Protein AF-A0A968SRP3-F1 (afdb_monomer_lite)

pLDDT: mean 72.33, std 16.2, range [25.39, 92.44]

Secondary structure (DSSP, 8-state):
----EEEEEHHHHHHHHHHHHHHHHHHHHHTT-S-THHHHHHHHHHHHHHHHHHHS---TT--HHHHHHHHHHHHTS-HHHHHHHHHHHHHHHT-SSHHHHHHH--TT-EEEEEPPHHHHHHHHHHHHHHHS---HHHHHHHHHHHHHHHHHHHHHHHHTT---HHHHHHHHHHHHTS-HHHHHHHHHHT-TTSSSSPPP------------HHHHHHHHHHHHHHHS---HHHHHHHHHHHHHHHHHHHHHHHTT--S-HHHHHHHHHHHHTTS-HHHHHHHHHHHHHHHHT-------

Structure (mmCIF, N/CA/C/O backbone):
data_AF-A0A968SRP3-F1
#
_entry.id   AF-A0A968SRP3-F1
#
loop_
_atom_site.group_PDB
_atom_site.id
_atom_site.type_symbol
_atom_site.label_atom_id
_atom_site.label_alt_id
_atom_site.label_comp_id
_atom_site.label_asym_id
_atom_site.label_entity_id
_atom_site.label_seq_id
_atom_site.pdbx_PDB_ins_code
_atom_site.Cartn_x
_atom_site.Cartn_y
_atom_site.Cartn_z
_atom_site.occupancy
_atom_site.B_iso_or_equiv
_atom_site.auth_seq_id
_atom_site.auth_comp_id
_atom_site.auth_asym_id
_atom_site.auth_atom_id
_atom_site.pdbx_PDB_model_num
ATOM 1 N N . MET A 1 1 ? -1.371 -11.190 -12.828 1.00 50.78 1 MET A N 1
ATOM 2 C CA . MET A 1 1 ? -0.029 -11.543 -12.307 1.00 50.78 1 MET A CA 1
ATOM 3 C C . MET A 1 1 ? 0.029 -11.255 -10.819 1.00 50.78 1 MET A C 1
ATOM 5 O O . MET A 1 1 ? -0.686 -10.369 -10.373 1.00 50.78 1 MET A O 1
ATOM 9 N N . SER A 1 2 ? 0.828 -11.985 -10.036 1.00 60.59 2 SER A N 1
ATOM 10 C CA . SER A 1 2 ? 0.920 -11.723 -8.594 1.00 60.59 2 SER A CA 1
ATOM 11 C C . SER A 1 2 ? 1.871 -10.558 -8.313 1.00 60.59 2 SER A C 1
ATOM 13 O O . SER A 1 2 ? 3.087 -10.701 -8.444 1.00 60.59 2 SER A O 1
ATOM 15 N N . ILE A 1 3 ? 1.311 -9.423 -7.900 1.00 69.12 3 ILE A N 1
ATOM 16 C CA . ILE A 1 3 ? 2.053 -8.298 -7.322 1.00 69.12 3 ILE A CA 1
ATOM 17 C C . ILE A 1 3 ? 2.847 -8.791 -6.094 1.00 69.12 3 ILE A C 1
ATOM 19 O O . ILE A 1 3 ? 2.298 -9.575 -5.303 1.00 69.12 3 ILE A O 1
ATOM 23 N N . PRO A 1 4 ? 4.114 -8.363 -5.906 1.00 80.31 4 PRO A N 1
ATOM 24 C CA . PRO A 1 4 ? 4.873 -8.687 -4.703 1.00 80.31 4 PRO A CA 1
ATOM 25 C C . PRO A 1 4 ? 4.098 -8.309 -3.440 1.00 80.31 4 PRO A C 1
ATOM 27 O O . PRO A 1 4 ? 3.628 -7.181 -3.292 1.00 80.31 4 PRO A O 1
ATOM 30 N N . HIS A 1 5 ? 3.955 -9.261 -2.526 1.00 85.50 5 HIS A N 1
ATOM 31 C CA . HIS A 1 5 ? 3.179 -9.093 -1.305 1.00 85.50 5 HIS A CA 1
ATOM 32 C C . HIS A 1 5 ? 3.833 -9.824 -0.135 1.00 85.50 5 HIS A C 1
ATOM 34 O O . HIS A 1 5 ? 4.727 -10.656 -0.301 1.00 85.50 5 HIS A O 1
ATOM 40 N N . VAL A 1 6 ? 3.373 -9.500 1.067 1.00 84.88 6 VAL A N 1
ATOM 41 C CA . VAL A 1 6 ? 3.736 -10.167 2.313 1.00 84.88 6 VAL A CA 1
ATOM 42 C C . VAL A 1 6 ? 2.470 -10.727 2.933 1.00 84.88 6 VAL A C 1
ATOM 44 O O . VAL A 1 6 ? 1.473 -10.020 3.050 1.00 84.88 6 VAL A O 1
ATOM 47 N N . MET A 1 7 ? 2.520 -11.992 3.336 1.00 86.12 7 MET A N 1
ATOM 48 C CA . MET A 1 7 ? 1.496 -12.575 4.192 1.00 86.12 7 MET A CA 1
ATOM 49 C C . MET A 1 7 ? 1.895 -12.367 5.647 1.00 86.12 7 MET A C 1
ATOM 51 O O . MET A 1 7 ? 3.043 -12.616 6.015 1.00 86.12 7 MET A O 1
ATOM 55 N N . ALA A 1 8 ? 0.957 -11.899 6.457 1.00 85.62 8 ALA A N 1
ATOM 56 C CA . ALA A 1 8 ? 1.156 -11.712 7.886 1.00 85.62 8 ALA A CA 1
ATOM 57 C C . ALA A 1 8 ? -0.176 -11.868 8.627 1.00 85.62 8 ALA A C 1
ATOM 59 O O . ALA A 1 8 ? -1.233 -11.731 8.008 1.00 85.62 8 ALA A O 1
ATOM 60 N N . PRO A 1 9 ? -0.157 -12.137 9.940 1.00 86.19 9 PRO A N 1
ATOM 61 C CA . PRO A 1 9 ? -1.369 -12.146 10.742 1.00 86.19 9 PRO A CA 1
ATOM 62 C C . PRO A 1 9 ? -2.137 -10.831 10.595 1.00 86.19 9 PRO A C 1
ATOM 64 O O . PRO A 1 9 ? -1.572 -9.740 10.681 1.00 86.19 9 PRO A O 1
ATOM 67 N N . ARG A 1 10 ? -3.442 -10.928 10.363 1.00 85.38 10 ARG A N 1
ATOM 68 C CA . ARG A 1 10 ? -4.296 -9.785 10.027 1.00 85.38 10 ARG A CA 1
ATOM 69 C C . ARG A 1 10 ? -4.373 -8.756 11.153 1.00 85.38 10 ARG A C 1
ATOM 71 O O . ARG A 1 10 ? -4.339 -7.557 10.897 1.00 85.38 10 ARG A O 1
ATOM 78 N N . LEU A 1 11 ? -4.409 -9.222 12.402 1.00 86.62 11 LEU A N 1
ATOM 79 C CA . LEU A 1 11 ? -4.340 -8.348 13.575 1.00 86.62 11 LEU A CA 1
ATOM 80 C C . LEU A 1 11 ? -3.012 -7.587 13.640 1.00 86.62 11 LEU A C 1
ATOM 82 O O . LEU A 1 11 ? -3.016 -6.400 13.947 1.00 86.62 11 LEU A O 1
ATOM 86 N N . LEU A 1 12 ? -1.891 -8.227 13.298 1.00 87.25 12 LEU A N 1
ATOM 87 C CA . LEU A 1 12 ? -0.590 -7.558 13.241 1.00 87.25 12 LEU A CA 1
ATOM 88 C C . LEU A 1 12 ? -0.558 -6.487 12.143 1.00 87.25 12 LEU A C 1
ATOM 90 O O . LEU A 1 12 ? -0.105 -5.372 12.387 1.00 87.25 12 LEU A O 1
ATOM 94 N N . LEU A 1 13 ? -1.084 -6.805 10.957 1.00 88.38 13 LEU A N 1
ATOM 95 C CA . LEU A 1 13 ? -1.223 -5.846 9.860 1.00 88.38 13 LEU A CA 1
ATOM 96 C C . LEU A 1 13 ? -2.052 -4.624 10.274 1.00 88.38 13 LEU A C 1
ATOM 98 O O . LEU A 1 13 ? -1.619 -3.490 10.060 1.00 88.38 13 LEU A O 1
ATOM 102 N N . PHE A 1 14 ? -3.191 -4.851 10.934 1.00 89.44 14 PHE A N 1
ATOM 103 C CA . PHE A 1 14 ? -4.035 -3.790 11.476 1.00 89.44 14 PHE A CA 1
ATOM 104 C C . PHE A 1 14 ? -3.288 -2.929 12.505 1.00 89.44 14 PHE A C 1
ATOM 106 O O . PHE A 1 14 ? -3.304 -1.704 12.404 1.00 89.44 14 PHE A O 1
ATOM 113 N N . ILE A 1 15 ? -2.586 -3.548 13.462 1.00 89.81 15 ILE A N 1
ATOM 114 C CA . ILE A 1 15 ? -1.805 -2.832 14.484 1.00 89.81 15 ILE A CA 1
ATOM 115 C C . ILE A 1 15 ? -0.761 -1.923 13.827 1.00 89.81 15 ILE A C 1
ATOM 117 O O . ILE A 1 15 ? -0.653 -0.746 14.180 1.00 89.81 15 ILE A O 1
ATOM 121 N N . CYS A 1 16 ? 0.001 -2.445 12.863 1.00 91.00 16 CYS A N 1
ATOM 122 C CA . CYS A 1 16 ? 1.010 -1.668 12.152 1.00 91.00 16 CYS A CA 1
ATOM 123 C C . CYS A 1 16 ? 0.382 -0.509 11.362 1.00 91.00 16 CYS A C 1
ATOM 125 O O . CYS A 1 16 ? 0.879 0.617 11.427 1.00 91.00 16 CYS A O 1
ATOM 127 N N . ALA A 1 17 ? -0.730 -0.755 10.666 1.00 90.25 17 ALA A N 1
ATOM 128 C CA . ALA A 1 17 ? -1.427 0.266 9.889 1.00 90.25 17 ALA A CA 1
ATOM 129 C C . ALA A 1 17 ? -1.981 1.379 10.793 1.00 90.25 17 ALA A C 1
ATOM 131 O O . ALA A 1 17 ? -1.749 2.561 10.534 1.00 90.25 17 ALA A O 1
ATOM 132 N N . ALA A 1 18 ? -2.600 1.016 11.920 1.00 89.44 18 ALA A N 1
ATOM 133 C CA . ALA A 1 18 ? -3.092 1.966 12.913 1.00 89.44 18 ALA A CA 1
ATOM 134 C C . ALA A 1 18 ? -1.964 2.829 13.509 1.00 89.44 18 ALA A C 1
ATOM 136 O O . ALA A 1 18 ? -2.145 4.032 13.679 1.00 89.44 18 ALA A O 1
ATOM 137 N N . ARG A 1 19 ? -0.766 2.271 13.758 1.00 90.12 19 ARG A N 1
ATOM 138 C CA . ARG A 1 19 ? 0.406 3.057 14.210 1.00 90.12 19 ARG A CA 1
ATOM 139 C C . ARG A 1 19 ? 0.830 4.117 13.194 1.00 90.12 19 ARG A C 1
ATOM 141 O O . ARG A 1 19 ? 1.184 5.228 13.591 1.00 90.12 19 ARG A O 1
ATOM 148 N N . VAL A 1 20 ? 0.829 3.781 11.902 1.00 87.25 20 VAL A N 1
ATOM 149 C CA . VAL A 1 20 ? 1.169 4.734 10.832 1.00 87.25 20 VAL A CA 1
ATOM 150 C C . VAL A 1 20 ? 0.109 5.831 10.750 1.00 87.25 20 VAL A C 1
ATOM 152 O O . VAL A 1 20 ? 0.449 7.013 10.797 1.00 87.25 20 VAL A O 1
ATOM 155 N N . LEU A 1 21 ? -1.170 5.452 10.731 1.00 84.88 21 LEU A N 1
ATOM 156 C CA . LEU A 1 21 ? -2.277 6.404 10.660 1.00 84.88 21 LEU A CA 1
ATOM 157 C C . LEU A 1 21 ? -2.355 7.315 11.879 1.00 84.88 21 LEU A C 1
ATOM 159 O O . LEU A 1 21 ? -2.615 8.503 11.715 1.00 84.88 21 LEU A O 1
ATOM 163 N N . TYR A 1 22 ? -2.067 6.807 13.077 1.00 85.56 22 TYR A N 1
ATOM 164 C CA . TYR A 1 22 ? -1.998 7.625 14.282 1.00 85.56 22 TYR A CA 1
ATOM 165 C C . TYR A 1 22 ? -0.983 8.759 14.115 1.00 85.56 22 TYR A C 1
ATOM 167 O O . TYR A 1 22 ? -1.334 9.925 14.285 1.00 85.56 22 TYR A O 1
ATOM 175 N N . ARG A 1 23 ? 0.246 8.450 13.678 1.00 82.12 23 ARG A N 1
ATOM 176 C CA . ARG A 1 23 ? 1.290 9.465 13.443 1.00 82.12 23 ARG A CA 1
ATOM 177 C C . ARG A 1 23 ? 0.869 10.492 12.395 1.00 82.12 23 ARG A C 1
ATOM 179 O O . ARG A 1 23 ? 1.030 11.689 12.617 1.00 82.12 23 ARG A O 1
ATOM 186 N N . SER A 1 24 ? 0.303 10.037 11.277 1.00 79.31 24 SER A N 1
ATOM 187 C CA . SER A 1 24 ? -0.199 10.935 10.232 1.00 79.31 24 SER A CA 1
ATOM 188 C C . SER A 1 24 ? -1.352 11.810 10.733 1.00 79.31 24 SER A C 1
ATOM 190 O O . SER A 1 24 ? -1.384 13.003 10.449 1.00 79.31 24 SER A O 1
ATOM 192 N N . SER A 1 25 ? -2.273 11.247 11.516 1.00 77.19 25 SER A N 1
ATOM 193 C CA . SER A 1 25 ? -3.414 11.969 12.085 1.00 77.19 25 SER A CA 1
ATOM 194 C C . SER A 1 25 ? -2.987 13.000 13.135 1.00 77.19 25 SER A C 1
ATOM 196 O O . SER A 1 25 ? -3.509 14.109 13.130 1.00 77.19 25 SER A O 1
ATOM 198 N N . GLN A 1 26 ? -1.985 12.701 13.968 1.00 77.94 26 GLN A N 1
ATOM 199 C CA . GLN A 1 26 ? -1.421 13.671 14.908 1.00 77.94 26 GLN A CA 1
ATOM 200 C C . GLN A 1 26 ? -0.794 14.863 14.185 1.00 77.94 26 GLN A C 1
ATOM 202 O O . GLN A 1 26 ? -1.089 16.001 14.534 1.00 77.94 26 GLN A O 1
ATOM 207 N N . ALA A 1 27 ? -0.002 14.618 13.138 1.00 75.94 27 ALA A N 1
ATOM 208 C CA . ALA A 1 27 ? 0.590 15.694 12.346 1.00 75.94 27 ALA A CA 1
ATOM 209 C C . ALA A 1 27 ? -0.482 16.594 11.697 1.00 75.94 27 ALA A C 1
ATOM 211 O O . ALA A 1 27 ? -0.334 17.814 11.654 1.00 75.94 27 ALA A O 1
ATOM 212 N N . LEU A 1 28 ? -1.591 16.008 11.229 1.00 73.81 28 LEU A N 1
ATOM 213 C CA . LEU A 1 28 ? -2.724 16.761 10.679 1.00 73.81 28 LEU A CA 1
ATOM 214 C C . LEU A 1 28 ? -3.506 17.528 11.754 1.00 73.81 28 LEU A C 1
ATOM 216 O O . LEU A 1 28 ? -3.962 18.641 11.491 1.00 73.81 28 LEU A O 1
ATOM 220 N N . LEU A 1 29 ? -3.646 16.961 12.955 1.00 73.31 29 LEU A N 1
ATOM 221 C CA . LEU A 1 29 ? -4.273 17.626 14.096 1.00 73.31 29 LEU A CA 1
ATOM 222 C C . LEU A 1 29 ? -3.447 18.834 14.559 1.00 73.31 29 LEU A C 1
ATOM 224 O O . LEU A 1 29 ? -4.000 19.911 14.766 1.00 73.31 29 LEU A O 1
ATOM 228 N N . GLU A 1 30 ? -2.125 18.685 14.662 1.00 76.12 30 GLU A N 1
ATOM 229 C CA . GLU A 1 30 ? -1.197 19.780 14.978 1.00 76.12 30 GLU A CA 1
ATOM 230 C C . GLU A 1 30 ? -1.230 20.886 13.913 1.00 76.12 30 GLU A C 1
ATOM 232 O O . GLU A 1 30 ? -1.119 22.069 14.237 1.00 76.12 30 GLU A O 1
ATOM 237 N N . ALA A 1 31 ? -1.460 20.514 12.652 1.00 74.50 31 ALA A N 1
ATOM 238 C CA . ALA A 1 31 ? -1.684 21.439 11.545 1.00 74.50 31 ALA A CA 1
ATOM 239 C C . ALA A 1 31 ? -3.110 22.034 11.501 1.00 74.50 31 ALA A C 1
ATOM 241 O O . ALA A 1 31 ? -3.434 22.770 10.569 1.00 74.50 31 ALA A O 1
ATOM 242 N N . GLY A 1 32 ? -3.986 21.711 12.461 1.00 70.94 32 GLY A N 1
ATOM 243 C CA . GLY A 1 32 ? -5.365 22.212 12.534 1.00 70.94 32 GLY A CA 1
ATOM 244 C C . GLY A 1 32 ? -6.288 21.716 11.414 1.00 70.94 32 GLY A C 1
ATOM 245 O O . GLY A 1 32 ? -7.337 22.306 11.178 1.00 70.94 32 GLY A O 1
ATOM 246 N N . SER A 1 33 ? -5.893 20.654 10.710 1.00 67.25 33 SER A N 1
ATOM 247 C CA . SER A 1 33 ? -6.560 20.128 9.509 1.00 67.25 33 SER A CA 1
ATOM 248 C C . SER A 1 33 ? -7.386 18.861 9.781 1.00 67.25 33 SER A C 1
ATOM 250 O O . SER A 1 33 ? -7.794 18.174 8.844 1.00 67.25 33 SER A O 1
ATOM 252 N N . LEU A 1 34 ? -7.598 18.515 11.055 1.00 67.94 34 LEU A N 1
ATOM 253 C CA . LEU A 1 34 ? -8.271 17.293 11.493 1.00 67.94 34 LEU A CA 1
ATOM 254 C C . LEU A 1 34 ? -9.069 17.526 12.785 1.00 67.94 34 LEU A C 1
ATOM 256 O O . LEU A 1 34 ? -8.704 18.369 13.604 1.00 67.94 34 LEU A O 1
ATOM 260 N N . GLU A 1 35 ? -10.122 16.734 12.986 1.00 68.81 35 GLU A N 1
ATOM 261 C CA . GLU A 1 35 ? -10.839 16.645 14.259 1.00 68.81 35 GLU A CA 1
ATOM 262 C C . GLU A 1 35 ? -9.971 15.985 15.343 1.00 68.81 35 GLU A C 1
ATOM 264 O O . GLU A 1 35 ? -9.239 15.027 15.081 1.00 68.81 35 GLU A O 1
ATOM 269 N N . ALA A 1 36 ? -10.076 16.483 16.578 1.00 66.88 36 ALA A N 1
ATOM 270 C CA . ALA A 1 36 ? -9.278 16.016 17.715 1.00 66.88 36 ALA A CA 1
ATOM 271 C C . ALA A 1 36 ? -9.555 14.558 18.122 1.00 66.88 36 ALA A C 1
ATOM 273 O O . ALA A 1 36 ? -8.704 13.936 18.756 1.00 66.88 36 ALA A O 1
ATOM 274 N N . ASP A 1 37 ? -10.705 14.008 17.728 1.00 75.94 37 ASP A N 1
ATOM 275 C CA . ASP A 1 37 ? -11.173 12.698 18.188 1.00 75.94 37 ASP A CA 1
ATOM 276 C C . ASP A 1 37 ? -10.629 11.531 17.344 1.00 75.94 37 ASP A C 1
ATOM 278 O O . ASP A 1 37 ? -10.536 10.402 17.828 1.00 75.94 37 ASP A O 1
ATOM 282 N N . LEU A 1 38 ? -10.198 11.782 16.100 1.00 72.06 38 LEU A N 1
ATOM 283 C CA . LEU A 1 38 ? -9.735 10.718 15.201 1.00 72.06 38 LEU A CA 1
ATOM 284 C C . LEU A 1 38 ? -8.436 10.032 15.679 1.00 72.06 38 LEU A C 1
ATOM 286 O O . LEU A 1 38 ? -8.398 8.800 15.676 1.00 72.06 38 LEU A O 1
ATOM 290 N N . PRO A 1 39 ? -7.385 10.751 16.130 1.00 76.56 39 PRO A N 1
ATOM 291 C CA . PRO A 1 39 ? -6.189 10.101 16.667 1.00 76.56 39 PRO A CA 1
ATOM 292 C C . PRO A 1 39 ? -6.492 9.245 17.902 1.00 76.56 39 PRO A C 1
ATOM 294 O O . PRO A 1 39 ? -5.902 8.180 18.064 1.00 76.56 39 PRO A O 1
ATOM 297 N N . VAL A 1 40 ? -7.430 9.681 18.753 1.00 82.50 40 VAL A N 1
ATOM 298 C CA . VAL A 1 40 ? -7.842 8.936 19.952 1.00 82.50 40 VAL A CA 1
ATOM 299 C C . VAL A 1 40 ? -8.533 7.631 19.557 1.00 82.50 40 VAL A C 1
ATOM 301 O O . VAL A 1 40 ? -8.132 6.572 20.030 1.00 82.50 40 VAL A O 1
ATOM 304 N N . ALA A 1 41 ? -9.488 7.680 18.625 1.00 80.19 41 ALA A N 1
ATOM 305 C CA . ALA A 1 41 ? -10.191 6.489 18.148 1.00 80.19 41 ALA A CA 1
ATOM 306 C C . ALA A 1 41 ? -9.247 5.466 17.482 1.00 80.19 41 ALA A C 1
ATOM 308 O O . ALA A 1 41 ? -9.357 4.262 17.723 1.00 80.19 41 ALA A O 1
ATOM 309 N N . ILE A 1 42 ? -8.282 5.933 16.676 1.00 83.38 42 ILE A N 1
ATOM 310 C CA . ILE A 1 42 ? -7.263 5.067 16.056 1.00 83.38 42 ILE A CA 1
ATOM 311 C C . ILE A 1 42 ? -6.408 4.385 17.132 1.00 83.38 42 ILE A C 1
ATOM 313 O O . ILE A 1 42 ? -6.113 3.191 17.038 1.00 83.38 42 ILE A O 1
ATOM 317 N N . GLU A 1 43 ? -6.010 5.136 18.156 1.00 86.62 43 GLU A N 1
ATOM 318 C CA . GLU A 1 43 ? -5.175 4.638 19.244 1.00 86.62 43 GLU A CA 1
ATOM 319 C C . GLU A 1 43 ? -5.909 3.612 20.120 1.00 86.62 43 GLU A C 1
ATOM 321 O O . GLU A 1 43 ? -5.343 2.569 20.450 1.00 86.62 43 GLU A O 1
ATOM 326 N N . GLU A 1 44 ? -7.181 3.846 20.444 1.00 87.31 44 GLU A N 1
ATOM 327 C CA . GLU A 1 44 ? -8.012 2.894 21.191 1.00 87.31 44 GLU A CA 1
ATOM 328 C C . GLU A 1 44 ? -8.203 1.581 20.422 1.00 87.31 44 GLU A C 1
ATOM 330 O O . GLU A 1 44 ? -7.995 0.495 20.972 1.00 87.31 44 GLU A O 1
ATOM 335 N N . ALA A 1 45 ? -8.514 1.663 19.126 1.00 86.88 45 ALA A N 1
ATOM 336 C CA . ALA A 1 45 ? -8.651 0.494 18.264 1.00 86.88 45 ALA A CA 1
ATOM 337 C C . ALA A 1 45 ? -7.345 -0.312 18.167 1.00 86.88 45 ALA A C 1
ATOM 339 O O . ALA A 1 45 ? -7.351 -1.545 18.235 1.00 86.88 45 ALA A O 1
ATOM 340 N N . ARG A 1 46 ? -6.202 0.380 18.069 1.00 91.06 46 ARG A N 1
ATOM 341 C CA . ARG A 1 46 ? -4.871 -0.238 18.089 1.00 91.06 46 ARG A CA 1
ATOM 342 C C . ARG A 1 46 ? -4.619 -0.988 19.398 1.00 91.06 46 ARG A C 1
ATOM 344 O O . ARG A 1 46 ? -4.161 -2.128 19.358 1.00 91.06 46 ARG A O 1
ATOM 351 N N . GLN A 1 47 ? -4.916 -0.378 20.547 1.00 90.56 47 GLN A N 1
ATOM 352 C CA . GLN A 1 47 ? -4.716 -1.004 21.860 1.00 90.56 47 GLN A CA 1
ATOM 353 C C . GLN A 1 47 ? -5.579 -2.260 22.030 1.00 90.56 47 GLN A C 1
ATOM 355 O O . GLN A 1 47 ? -5.094 -3.286 22.510 1.00 90.56 47 GLN A O 1
ATOM 360 N N . GLN A 1 48 ? -6.837 -2.215 21.587 1.00 88.81 48 GLN A N 1
ATOM 361 C CA . GLN A 1 48 ? -7.716 -3.386 21.596 1.00 88.81 48 GLN A CA 1
ATOM 362 C C . GLN A 1 48 ? -7.168 -4.516 20.713 1.00 88.81 48 GLN A C 1
ATOM 364 O O . GLN A 1 48 ? -7.122 -5.672 21.147 1.00 88.81 48 GLN A O 1
ATOM 369 N N . ALA A 1 49 ? -6.688 -4.190 19.508 1.00 88.38 49 ALA A N 1
ATOM 370 C CA . ALA A 1 49 ? -6.056 -5.159 18.617 1.00 88.38 49 ALA A CA 1
ATOM 371 C C . ALA A 1 49 ? -4.795 -5.784 19.239 1.00 88.38 49 ALA A C 1
ATOM 373 O O . ALA A 1 49 ? -4.608 -6.995 19.145 1.00 88.38 49 ALA A O 1
ATOM 374 N N . GLU A 1 50 ? -3.957 -4.995 19.921 1.00 88.88 50 GLU A N 1
ATOM 375 C CA . GLU A 1 50 ? -2.754 -5.488 20.607 1.00 88.88 50 GLU A CA 1
ATOM 376 C C . GLU A 1 50 ? -3.072 -6.437 21.760 1.00 88.88 50 GLU A C 1
ATOM 378 O O . GLU A 1 50 ? -2.437 -7.486 21.883 1.00 88.88 50 GLU A O 1
ATOM 383 N N . ILE A 1 51 ? -4.073 -6.115 22.583 1.00 87.50 51 ILE A N 1
ATOM 384 C CA . ILE A 1 51 ? -4.526 -7.001 23.664 1.00 87.50 51 ILE A CA 1
ATOM 385 C C . ILE A 1 51 ? -5.024 -8.326 23.080 1.00 87.50 51 ILE A C 1
ATOM 387 O O . ILE A 1 51 ? -4.710 -9.405 23.597 1.00 87.50 51 ILE A O 1
ATOM 391 N N . LYS A 1 52 ? -5.778 -8.269 21.979 1.00 84.75 52 LYS A N 1
ATOM 392 C CA . LYS A 1 52 ? -6.287 -9.467 21.311 1.00 84.75 52 LYS A CA 1
ATOM 393 C C . LYS A 1 52 ? -5.169 -10.302 20.688 1.00 84.75 52 LYS A C 1
ATOM 395 O O . LYS A 1 52 ? -5.137 -11.516 20.865 1.00 84.75 52 LYS A O 1
ATOM 400 N N . TRP A 1 53 ? -4.214 -9.648 20.033 1.00 84.44 53 TRP A N 1
ATOM 401 C CA . TRP A 1 53 ? -3.018 -10.284 19.490 1.00 84.44 53 TRP A CA 1
ATOM 402 C C . TRP A 1 53 ? -2.198 -10.984 20.586 1.00 84.44 53 TRP A C 1
ATOM 404 O O . TRP A 1 53 ? -1.820 -12.143 20.436 1.00 84.44 53 TRP A O 1
ATOM 414 N N . ALA A 1 54 ? -1.995 -10.322 21.729 1.00 80.94 54 ALA A N 1
ATOM 415 C CA . ALA A 1 54 ? -1.252 -10.874 22.859 1.00 80.94 54 ALA A CA 1
ATOM 416 C C . ALA A 1 54 ? -1.982 -12.034 23.566 1.00 80.94 54 ALA A C 1
ATOM 418 O O . ALA A 1 54 ? -1.337 -12.961 24.056 1.00 80.94 54 ALA A O 1
ATOM 419 N N . SER A 1 55 ? -3.317 -11.997 23.626 1.00 76.00 55 SER A N 1
ATOM 420 C CA . SER A 1 55 ? -4.140 -13.030 24.280 1.00 76.00 55 SER A CA 1
ATOM 421 C C . SER A 1 55 ? -4.423 -14.250 23.399 1.00 76.00 55 SER A C 1
ATOM 423 O O . SER A 1 55 ? -4.687 -15.330 23.924 1.00 76.00 55 SER A O 1
ATOM 425 N N . GLY A 1 56 ? -4.319 -14.105 22.078 1.00 66.69 56 GLY A N 1
ATOM 426 C CA . GLY A 1 56 ? -4.636 -15.124 21.078 1.00 66.69 56 GLY A CA 1
ATOM 427 C C . GLY A 1 56 ? -3.635 -16.268 20.904 1.00 66.69 56 GLY A C 1
ATOM 428 O O . GLY A 1 56 ? -3.788 -17.036 19.964 1.00 66.69 56 GLY A O 1
ATOM 429 N N . ALA A 1 57 ? -2.624 -16.383 21.773 1.00 51.28 57 ALA A N 1
ATOM 430 C CA . ALA A 1 57 ? -1.368 -17.076 21.484 1.00 51.28 57 ALA A CA 1
ATOM 431 C C . ALA A 1 57 ? -0.718 -16.483 20.225 1.00 51.28 57 ALA A C 1
ATOM 433 O O . ALA A 1 57 ? -0.749 -17.087 19.157 1.00 51.28 57 ALA A O 1
ATOM 434 N N . ALA A 1 58 ? -0.157 -15.272 20.364 1.00 54.31 58 ALA A N 1
ATOM 435 C CA . ALA A 1 58 ? 0.726 -14.682 19.361 1.00 54.31 58 ALA A CA 1
ATOM 436 C C . ALA A 1 58 ? 1.646 -15.776 18.815 1.00 54.31 58 ALA A C 1
ATOM 438 O O . ALA A 1 58 ? 2.349 -16.412 19.605 1.00 54.31 58 ALA A O 1
ATOM 439 N N . ASP A 1 59 ? 1.599 -16.030 17.506 1.00 54.31 59 ASP A N 1
ATOM 440 C CA . ASP A 1 59 ? 2.510 -16.989 16.900 1.00 54.31 59 ASP A CA 1
ATOM 441 C C . ASP A 1 59 ? 3.935 -16.487 17.189 1.00 54.31 59 ASP A C 1
ATOM 443 O O . ASP A 1 59 ? 4.313 -15.413 16.702 1.00 54.31 59 ASP A O 1
ATOM 447 N N . PRO A 1 60 ? 4.728 -17.195 18.019 1.00 52.94 60 PRO A N 1
ATOM 448 C CA . PRO A 1 60 ? 6.065 -16.748 18.397 1.00 52.94 60 PRO A CA 1
ATOM 449 C C . PRO A 1 60 ? 7.022 -16.700 17.195 1.00 52.94 60 PRO A C 1
ATOM 451 O O . PRO A 1 60 ? 8.176 -16.301 17.351 1.00 52.94 60 PRO A O 1
ATOM 454 N N . SER A 1 61 ? 6.560 -17.123 16.012 1.00 55.53 61 SER A N 1
ATOM 455 C CA . SER A 1 61 ? 7.283 -17.061 14.749 1.00 55.53 61 SER A CA 1
ATOM 456 C C . SER A 1 61 ? 7.403 -15.653 14.160 1.00 55.53 61 SER A C 1
ATOM 458 O O . SER A 1 61 ? 8.342 -15.440 13.394 1.00 55.53 61 SER A O 1
ATOM 460 N N . VAL A 1 62 ? 6.540 -14.691 14.533 1.00 64.19 62 VAL A N 1
ATOM 461 C CA . VAL A 1 62 ? 6.655 -13.319 14.012 1.00 64.19 62 VAL A CA 1
ATOM 462 C C . VAL A 1 62 ? 7.919 -12.681 14.572 1.00 64.19 62 VAL A C 1
ATOM 464 O O . VAL A 1 62 ? 7.995 -12.261 15.729 1.00 64.19 62 VAL A O 1
ATOM 467 N N . SER A 1 63 ? 8.938 -12.603 13.728 1.00 66.75 63 SER A N 1
ATOM 468 C CA . SER A 1 63 ? 10.205 -11.998 14.109 1.00 66.75 63 SER A CA 1
ATOM 469 C C . SER A 1 63 ? 10.075 -10.473 14.175 1.00 66.75 63 SER A C 1
ATOM 471 O O . SER A 1 63 ? 9.358 -9.854 13.390 1.00 66.75 63 SER A O 1
ATOM 473 N N . VAL A 1 64 ? 10.859 -9.826 15.045 1.00 76.19 64 VAL A N 1
ATOM 474 C CA . VAL A 1 64 ? 11.008 -8.352 15.065 1.00 76.19 64 VAL A CA 1
ATOM 475 C C . VAL A 1 64 ? 11.373 -7.806 13.674 1.00 76.19 64 VAL A C 1
ATOM 477 O O . VAL A 1 64 ? 11.021 -6.684 13.314 1.00 76.19 64 VAL A O 1
ATOM 480 N N . ALA A 1 65 ? 12.069 -8.611 12.865 1.00 73.94 65 ALA A N 1
ATOM 481 C CA . ALA A 1 65 ? 12.404 -8.274 11.489 1.00 73.94 65 ALA A CA 1
ATOM 482 C C . ALA A 1 65 ? 11.171 -8.231 10.567 1.00 73.94 65 ALA A C 1
ATOM 484 O O . ALA A 1 65 ? 11.101 -7.367 9.697 1.00 73.94 65 ALA A O 1
ATOM 485 N N . GLU A 1 66 ? 10.193 -9.117 10.753 1.00 77.31 66 GLU A N 1
ATOM 486 C CA . GLU A 1 66 ? 8.954 -9.124 9.971 1.00 77.31 66 GLU A CA 1
ATOM 487 C C . GLU A 1 66 ? 8.035 -7.970 10.345 1.00 77.31 66 GLU A C 1
ATOM 489 O O . GLU A 1 66 ? 7.575 -7.273 9.445 1.00 77.31 66 GLU A O 1
ATOM 494 N N . GLU A 1 67 ? 7.838 -7.695 11.638 1.00 83.19 67 GLU A N 1
ATOM 495 C CA . GLU A 1 67 ? 7.073 -6.517 12.079 1.00 83.19 67 GLU A CA 1
ATOM 496 C C . GLU A 1 67 ? 7.680 -5.227 11.509 1.00 83.19 67 GLU A C 1
ATOM 498 O O . GLU A 1 67 ? 6.965 -4.352 11.018 1.00 83.19 67 GLU A O 1
ATOM 503 N N . ARG A 1 68 ? 9.016 -5.140 11.486 1.00 84.88 68 ARG A N 1
ATOM 504 C CA . ARG A 1 68 ? 9.721 -4.019 10.866 1.00 84.88 68 ARG A CA 1
ATOM 505 C C . ARG A 1 68 ? 9.460 -3.923 9.364 1.00 84.88 68 ARG A C 1
ATOM 507 O O . ARG A 1 68 ? 9.175 -2.836 8.886 1.00 84.88 68 ARG A O 1
ATOM 514 N N . ILE A 1 69 ? 9.497 -5.035 8.627 1.00 86.00 69 ILE A N 1
ATOM 515 C CA . ILE A 1 69 ? 9.182 -5.052 7.187 1.00 86.00 69 ILE A CA 1
ATOM 516 C C . ILE A 1 69 ? 7.744 -4.583 6.926 1.00 86.00 69 ILE A C 1
ATOM 518 O O . ILE A 1 69 ? 7.512 -3.861 5.956 1.00 86.00 69 ILE A O 1
ATOM 522 N N . LEU A 1 70 ? 6.785 -4.974 7.770 1.00 89.69 70 LEU A N 1
ATOM 523 C CA . LEU A 1 70 ? 5.393 -4.531 7.657 1.00 89.69 70 LEU A CA 1
ATOM 524 C C . LEU A 1 70 ? 5.270 -3.026 7.902 1.00 89.69 70 LEU A C 1
ATOM 526 O O . LEU A 1 70 ? 4.693 -2.319 7.079 1.00 89.69 70 LEU A O 1
ATOM 530 N N . MET A 1 71 ? 5.867 -2.530 8.989 1.00 90.00 71 MET A N 1
ATOM 531 C CA . MET A 1 71 ? 5.899 -1.100 9.306 1.00 90.00 71 MET A CA 1
ATOM 532 C C . MET A 1 71 ? 6.560 -0.280 8.197 1.00 90.00 71 MET A C 1
ATOM 534 O O . MET A 1 71 ? 5.986 0.705 7.747 1.00 90.00 71 MET A O 1
ATOM 538 N N . ASP A 1 72 ? 7.731 -0.705 7.725 1.00 90.94 72 ASP A N 1
ATOM 539 C CA . ASP A 1 72 ? 8.481 -0.040 6.657 1.00 90.94 72 ASP A CA 1
ATOM 540 C C . ASP A 1 72 ? 7.681 -0.026 5.343 1.00 90.94 72 ASP A C 1
ATOM 542 O O . ASP A 1 72 ? 7.687 0.967 4.619 1.00 90.94 72 ASP A O 1
ATOM 546 N N . SER A 1 73 ? 6.932 -1.096 5.050 1.00 91.12 73 SER A N 1
ATOM 547 C CA . SER A 1 73 ? 6.028 -1.134 3.892 1.00 91.12 73 SER A CA 1
ATOM 548 C C . SER A 1 73 ? 4.901 -0.108 4.034 1.00 91.12 73 SER A C 1
ATOM 550 O O . SER A 1 73 ? 4.644 0.668 3.118 1.00 91.12 73 SER A O 1
ATOM 552 N N . LEU A 1 74 ? 4.251 -0.056 5.196 1.00 90.62 74 LEU A N 1
ATOM 553 C CA . LEU A 1 74 ? 3.139 0.862 5.447 1.00 90.62 74 LEU A CA 1
ATOM 554 C C . LEU A 1 74 ? 3.588 2.330 5.495 1.00 90.62 74 LEU A C 1
ATOM 556 O O . LEU A 1 74 ? 2.861 3.193 5.022 1.00 90.62 74 LEU A O 1
ATOM 560 N N . LEU A 1 75 ? 4.794 2.623 5.992 1.00 89.06 75 LEU A N 1
ATOM 561 C CA . LEU A 1 75 ? 5.370 3.977 5.991 1.00 89.06 75 LEU A CA 1
ATOM 562 C C . LEU A 1 75 ? 5.675 4.504 4.583 1.00 89.06 75 LEU A C 1
ATOM 564 O O . LEU A 1 75 ? 5.649 5.712 4.360 1.00 89.06 75 LEU A O 1
ATOM 568 N N . LEU A 1 76 ? 5.966 3.610 3.636 1.00 88.00 76 LEU A N 1
ATOM 569 C CA . LEU A 1 76 ? 6.158 3.951 2.223 1.00 88.00 76 LEU A CA 1
ATOM 570 C C . LEU A 1 76 ? 4.852 3.920 1.415 1.00 88.00 76 LEU A C 1
ATOM 572 O O . LEU A 1 76 ? 4.881 4.148 0.205 1.00 88.00 76 LEU A O 1
ATOM 576 N N . THR A 1 77 ? 3.724 3.627 2.063 1.00 83.31 77 THR A N 1
ATOM 577 C CA . THR A 1 77 ? 2.396 3.593 1.446 1.00 83.31 77 THR A CA 1
ATOM 578 C C . THR A 1 77 ? 1.652 4.893 1.773 1.00 83.31 77 THR A C 1
ATOM 580 O O . THR A 1 77 ? 1.669 5.327 2.928 1.00 83.31 77 THR A O 1
ATOM 583 N N . PRO A 1 78 ? 0.994 5.550 0.800 1.00 78.12 78 PRO A N 1
ATOM 584 C CA . PRO A 1 78 ? 0.201 6.746 1.068 1.00 78.12 78 PRO A CA 1
ATOM 585 C C . PRO A 1 78 ? -0.861 6.504 2.157 1.00 78.12 78 PRO A C 1
ATOM 587 O O . PRO A 1 78 ? -1.532 5.472 2.120 1.00 78.12 78 PRO A O 1
ATOM 590 N N . PRO A 1 79 ? -1.099 7.44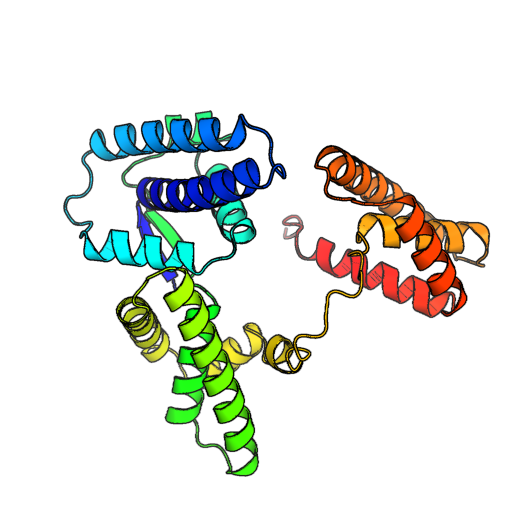6 3.091 1.00 75.88 79 PRO A N 1
ATOM 591 C CA . PRO A 1 79 ? -2.073 7.251 4.170 1.00 75.88 79 PRO A CA 1
ATOM 592 C C . PRO A 1 79 ? -3.493 6.903 3.697 1.00 75.88 79 PRO A C 1
ATOM 594 O O . PRO A 1 79 ? -4.194 6.162 4.376 1.00 75.88 79 PRO A O 1
ATOM 597 N N . SER A 1 80 ? -3.916 7.400 2.530 1.00 74.56 80 SER A N 1
ATOM 598 C CA . SER A 1 80 ? -5.202 7.044 1.915 1.00 74.56 80 SER A CA 1
ATOM 599 C C . SER A 1 80 ? -5.273 5.574 1.502 1.00 74.56 80 SER A C 1
ATOM 601 O O . SER A 1 80 ? -6.297 4.935 1.712 1.00 74.56 80 SER A O 1
ATOM 603 N N . GLU A 1 81 ? -4.185 5.027 0.958 1.00 77.88 81 GLU A N 1
ATOM 604 C CA . GLU A 1 81 ? -4.090 3.604 0.621 1.00 77.88 81 GLU A CA 1
ATOM 605 C C . GLU A 1 81 ? -4.027 2.753 1.893 1.00 77.88 81 GLU A C 1
ATOM 607 O O . GLU A 1 81 ? -4.676 1.716 1.963 1.00 77.88 81 GLU A O 1
ATOM 612 N N . VAL A 1 82 ? -3.328 3.212 2.938 1.00 80.12 82 VAL A N 1
ATOM 613 C CA . VAL A 1 82 ? -3.321 2.533 4.247 1.00 80.12 82 VAL A CA 1
ATOM 614 C C . VAL A 1 82 ? -4.725 2.489 4.862 1.00 80.12 82 VAL A C 1
ATOM 616 O O . VAL A 1 82 ? -5.117 1.462 5.410 1.00 80.12 82 VAL A O 1
ATOM 619 N N . LEU A 1 83 ? -5.498 3.574 4.754 1.00 77.44 83 LEU A N 1
ATOM 620 C CA . LEU A 1 83 ? -6.901 3.599 5.182 1.00 77.44 83 LEU A CA 1
ATOM 621 C C . LEU A 1 83 ? -7.762 2.622 4.378 1.00 77.44 83 LEU A C 1
ATOM 623 O O . LEU A 1 83 ? -8.529 1.879 4.985 1.00 77.44 83 LEU A O 1
ATOM 627 N N . GLY A 1 84 ? -7.605 2.596 3.051 1.00 79.62 84 GLY A N 1
ATOM 628 C CA . GLY A 1 84 ? -8.287 1.634 2.182 1.00 79.62 84 GLY A CA 1
ATOM 629 C C . GLY A 1 84 ? -7.983 0.191 2.580 1.00 79.62 84 GLY A C 1
ATOM 630 O O . GLY A 1 84 ? -8.901 -0.588 2.780 1.00 79.62 84 GLY A O 1
ATOM 631 N N . LEU A 1 85 ? -6.714 -0.137 2.845 1.00 79.44 85 LEU A N 1
ATOM 632 C CA . LEU A 1 85 ? -6.323 -1.474 3.308 1.00 79.44 85 LEU A CA 1
ATOM 633 C C . LEU A 1 85 ? -7.009 -1.871 4.622 1.00 79.44 85 LEU A C 1
ATOM 635 O O . LEU A 1 85 ? -7.407 -3.022 4.788 1.00 79.44 85 LEU A O 1
ATOM 639 N N . ILE A 1 86 ? -7.145 -0.936 5.567 1.00 79.38 86 ILE A N 1
ATOM 640 C CA . ILE A 1 86 ? -7.869 -1.204 6.815 1.00 79.38 86 ILE A CA 1
ATOM 641 C C . ILE A 1 86 ? -9.356 -1.439 6.545 1.00 79.38 86 ILE A C 1
ATOM 643 O O . ILE A 1 86 ? -9.929 -2.340 7.154 1.00 79.38 86 ILE A O 1
ATOM 647 N N . GLN A 1 87 ? -9.970 -0.648 5.663 1.00 77.81 87 GLN A N 1
ATOM 648 C CA . GLN A 1 87 ? -11.375 -0.806 5.278 1.00 77.81 87 GLN A CA 1
ATOM 649 C C . GLN A 1 87 ? -11.608 -2.162 4.617 1.00 77.81 87 GLN A C 1
ATOM 651 O O . GLN A 1 87 ? -12.440 -2.920 5.103 1.00 77.81 87 GLN A O 1
ATOM 656 N N . ASP A 1 88 ? -10.780 -2.522 3.637 1.00 79.00 88 ASP A N 1
ATOM 657 C CA . ASP A 1 88 ? -10.823 -3.829 2.979 1.00 79.00 88 ASP A CA 1
ATOM 658 C C . ASP A 1 88 ? -10.729 -4.964 4.007 1.00 79.00 88 ASP A C 1
ATOM 660 O O . ASP A 1 88 ? -11.467 -5.943 3.948 1.00 79.00 88 ASP A O 1
ATOM 664 N N . TRP A 1 89 ? -9.850 -4.841 5.011 1.00 76.50 89 TRP A N 1
ATOM 665 C CA . TRP A 1 89 ? -9.791 -5.836 6.078 1.00 76.50 89 TRP A CA 1
ATOM 666 C C . TRP A 1 89 ? -11.088 -5.849 6.886 1.00 76.50 89 TRP A C 1
ATOM 668 O O . TRP A 1 89 ? -11.640 -6.922 7.116 1.00 76.50 89 TRP A O 1
ATOM 678 N N . ILE A 1 90 ? -11.615 -4.710 7.313 1.00 73.69 90 ILE A N 1
ATOM 679 C CA . ILE A 1 90 ? -12.875 -4.685 8.065 1.00 73.69 90 ILE A CA 1
ATOM 680 C C . ILE A 1 90 ? -13.991 -5.399 7.275 1.00 73.69 90 ILE A C 1
ATOM 682 O O . ILE A 1 90 ? -14.610 -6.323 7.816 1.00 73.69 90 ILE A O 1
ATOM 686 N N . ASP A 1 91 ? -14.118 -5.085 5.986 1.00 72.50 91 ASP A N 1
ATOM 687 C CA . ASP A 1 91 ? -15.161 -5.592 5.094 1.00 72.50 91 ASP A CA 1
ATOM 688 C C . ASP A 1 91 ? -14.997 -7.091 4.777 1.00 72.50 91 ASP A C 1
ATOM 690 O O . ASP A 1 91 ? -15.951 -7.862 4.890 1.00 72.50 91 ASP A O 1
ATOM 694 N N . ASP A 1 92 ? -13.778 -7.546 4.465 1.00 69.12 92 ASP A N 1
ATOM 695 C CA . ASP A 1 92 ? -13.501 -8.937 4.061 1.00 69.12 92 ASP A CA 1
ATOM 696 C C . ASP A 1 92 ? -13.595 -9.952 5.213 1.00 69.12 92 ASP A C 1
ATOM 698 O O . ASP A 1 92 ? -13.517 -11.165 5.005 1.00 69.12 92 ASP A O 1
ATOM 702 N N . GLY A 1 93 ? -13.620 -9.482 6.461 1.00 54.72 93 GLY A N 1
ATOM 703 C CA . GLY A 1 93 ? -13.263 -10.328 7.598 1.00 54.72 93 GLY A CA 1
ATOM 704 C C . GLY A 1 93 ? -14.398 -10.757 8.484 1.00 54.72 93 GLY A C 1
ATOM 705 O O . GLY A 1 93 ? -14.503 -11.933 8.824 1.00 54.72 93 GLY A O 1
ATOM 706 N N . THR A 1 94 ? -15.141 -9.782 8.993 1.00 54.84 94 THR A N 1
ATOM 707 C CA . THR A 1 94 ? -15.735 -9.983 10.314 1.00 54.84 94 THR A CA 1
ATOM 708 C C . THR A 1 94 ? -16.858 -9.015 10.673 1.00 54.84 94 THR A C 1
ATOM 710 O O . THR A 1 94 ? -17.544 -9.287 11.653 1.00 54.84 94 THR A O 1
ATOM 713 N N . GLY A 1 95 ? -17.128 -7.932 9.931 1.00 54.22 95 GLY A N 1
ATOM 714 C CA . GLY A 1 95 ? -18.279 -7.082 10.254 1.00 54.22 95 GLY A CA 1
ATOM 715 C C . GLY A 1 95 ? -18.389 -5.766 9.481 1.00 54.22 95 GLY A C 1
ATOM 716 O O . GLY A 1 95 ? -17.492 -5.432 8.723 1.00 54.22 95 GLY A O 1
ATOM 717 N N . PRO A 1 96 ? -19.486 -5.012 9.695 1.00 64.94 96 PRO A N 1
ATOM 718 C CA . PRO A 1 96 ? -19.764 -3.748 9.004 1.00 64.94 96 PRO A CA 1
ATOM 719 C C . PRO A 1 96 ? -18.970 -2.554 9.557 1.00 64.94 96 PRO A C 1
ATOM 721 O O . PRO A 1 96 ? -19.083 -1.446 9.036 1.00 64.94 96 PRO A O 1
ATOM 724 N N . ASP A 1 97 ? -18.241 -2.749 10.659 1.00 76.38 97 ASP A N 1
ATOM 725 C CA . ASP A 1 97 ? -17.522 -1.698 11.361 1.00 76.38 97 ASP A CA 1
ATOM 726 C C . ASP A 1 97 ? -16.302 -2.235 12.132 1.00 76.38 97 ASP A C 1
ATOM 728 O O . ASP A 1 97 ? -16.068 -3.443 12.275 1.00 76.38 97 ASP A O 1
ATOM 732 N N . LEU A 1 98 ? -15.512 -1.288 12.634 1.00 78.19 98 LEU A N 1
ATOM 733 C CA . LEU A 1 98 ? -14.263 -1.525 13.344 1.00 78.19 98 LEU A CA 1
ATOM 734 C C . LEU A 1 98 ? -14.443 -2.299 14.662 1.00 78.19 98 LEU A C 1
ATOM 736 O O . LEU A 1 98 ? -13.607 -3.143 14.989 1.00 78.19 98 LEU A O 1
ATOM 740 N N . GLU A 1 99 ? -15.511 -2.039 15.417 1.00 81.19 99 GLU A N 1
ATOM 741 C CA . GLU A 1 99 ? -15.758 -2.697 16.708 1.00 81.19 99 GLU A CA 1
ATOM 742 C C . GLU A 1 99 ? -16.066 -4.182 16.508 1.00 81.19 99 GLU A C 1
ATOM 744 O O . GLU A 1 99 ? -15.547 -5.051 17.223 1.00 81.19 99 GLU A O 1
ATOM 749 N N . VAL A 1 100 ? -16.871 -4.491 15.491 1.00 81.38 100 VAL A N 1
ATOM 750 C CA . VAL A 1 100 ? -17.200 -5.865 15.126 1.00 81.38 100 VAL A CA 1
ATOM 751 C C . VAL A 1 100 ? -15.962 -6.582 14.581 1.00 81.38 100 VAL A C 1
ATOM 753 O O . VAL A 1 100 ? -15.689 -7.711 15.011 1.00 81.38 100 VAL A O 1
ATOM 756 N N . PHE A 1 101 ? -15.156 -5.924 13.733 1.00 83.56 101 PHE A N 1
ATOM 757 C CA . PHE A 1 101 ? -13.874 -6.473 13.279 1.00 83.56 101 PHE A CA 1
ATOM 758 C C . PHE A 1 101 ? -12.982 -6.854 14.466 1.00 83.56 101 PHE A C 1
ATOM 760 O O . PHE A 1 101 ? -12.555 -8.007 14.559 1.00 83.56 101 PHE A O 1
ATOM 767 N N . LEU A 1 102 ? -12.750 -5.940 15.413 1.00 83.44 102 LEU A N 1
ATOM 768 C CA . LEU A 1 102 ? -11.893 -6.193 16.575 1.00 83.44 102 LEU A CA 1
ATOM 769 C C . LEU A 1 102 ? -12.460 -7.285 17.483 1.00 83.44 102 LEU A C 1
ATOM 771 O O . LEU A 1 102 ? -11.701 -8.103 18.004 1.00 83.44 102 LEU A O 1
ATOM 775 N N . THR A 1 103 ? -13.782 -7.374 17.625 1.00 81.88 103 THR A N 1
ATOM 776 C CA . THR A 1 103 ? -14.438 -8.406 18.442 1.00 81.88 103 THR A CA 1
ATOM 777 C C . THR A 1 103 ? -14.300 -9.798 17.832 1.00 81.88 103 THR A C 1
ATOM 779 O O . THR A 1 103 ? -14.036 -10.765 18.551 1.00 81.88 103 THR A O 1
ATOM 782 N N . GLN A 1 104 ? -14.382 -9.923 16.508 1.00 80.56 104 GLN A N 1
ATOM 783 C CA . GLN A 1 104 ? -14.415 -11.224 15.831 1.00 80.56 104 GLN A CA 1
ATOM 784 C C . GLN A 1 104 ? -13.084 -11.648 15.198 1.00 80.56 104 GLN A C 1
ATOM 786 O O . GLN A 1 104 ? -12.918 -12.826 14.908 1.00 80.56 104 GLN A O 1
ATOM 791 N N . ALA A 1 105 ? -12.124 -10.733 15.018 1.00 79.06 105 ALA A N 1
ATOM 792 C CA . ALA A 1 105 ? -10.845 -11.022 14.366 1.00 79.06 105 ALA A CA 1
ATOM 793 C C . ALA A 1 105 ? -10.140 -12.238 14.985 1.00 79.06 105 ALA A C 1
ATOM 795 O O . ALA A 1 105 ? -9.872 -12.254 16.190 1.00 79.06 105 ALA A O 1
ATOM 796 N N . ASP A 1 106 ? -9.836 -13.231 14.157 1.00 79.06 106 ASP A N 1
ATOM 797 C CA . ASP A 1 106 ? -9.096 -14.424 14.550 1.00 79.06 106 ASP A CA 1
ATOM 798 C C . ASP A 1 106 ? -7.582 -14.133 14.470 1.00 79.06 106 ASP A C 1
ATOM 800 O O . ASP A 1 106 ? -7.085 -13.780 13.396 1.00 79.06 106 ASP A O 1
ATOM 804 N N . PRO A 1 107 ? -6.821 -14.269 15.574 1.00 76.12 107 PRO A N 1
ATOM 805 C CA . PRO A 1 107 ? -5.369 -14.084 15.582 1.00 76.12 107 PRO A CA 1
ATOM 806 C C . PRO A 1 107 ? -4.611 -14.996 14.610 1.00 76.12 107 PRO A C 1
ATOM 808 O O . PRO A 1 107 ? -3.524 -14.637 14.165 1.00 76.12 107 PRO A O 1
ATOM 811 N N . SER A 1 108 ? -5.173 -16.150 14.251 1.00 77.19 108 SER A N 1
ATOM 812 C CA . SER A 1 108 ? -4.570 -17.081 13.293 1.00 77.19 108 SER A CA 1
ATOM 813 C C . SER A 1 108 ? -4.841 -16.716 11.829 1.00 77.19 108 SER A C 1
ATOM 815 O O . SER A 1 108 ? -4.185 -17.242 10.925 1.00 77.19 108 SER A O 1
ATOM 817 N N . GLN A 1 109 ? -5.778 -15.797 11.568 1.00 81.44 109 GLN A N 1
ATOM 818 C CA . GLN A 1 109 ? -6.118 -15.383 10.214 1.00 81.44 109 GLN A CA 1
ATOM 819 C C . GLN A 1 109 ? -4.968 -14.582 9.600 1.00 81.44 109 GLN A C 1
ATOM 821 O O . GLN A 1 109 ? -4.523 -13.562 10.133 1.00 81.44 109 GLN A O 1
ATOM 826 N N . THR A 1 110 ? -4.510 -15.028 8.434 1.00 83.38 110 THR A N 1
ATOM 827 C CA . THR A 1 110 ? -3.491 -14.324 7.656 1.00 83.38 110 THR A CA 1
ATOM 828 C C . THR A 1 110 ? -4.148 -13.354 6.678 1.00 83.38 110 THR A C 1
ATOM 830 O O . THR A 1 110 ? -5.176 -13.650 6.074 1.00 83.38 110 THR A O 1
ATOM 833 N N . GLY A 1 111 ? -3.562 -12.169 6.556 1.00 81.19 111 GLY A N 1
ATOM 834 C CA . GLY A 1 111 ? -3.893 -11.164 5.556 1.00 81.19 111 GLY A CA 1
ATOM 835 C C . GLY A 1 111 ? -2.750 -10.982 4.562 1.00 81.19 111 GLY A C 1
ATOM 836 O O . GLY A 1 111 ? -1.625 -11.445 4.779 1.00 81.19 111 GLY A O 1
ATOM 837 N N . ILE A 1 112 ? -3.051 -10.288 3.467 1.00 84.56 112 ILE A N 1
ATOM 838 C CA . ILE A 1 112 ? -2.094 -9.957 2.412 1.00 84.56 112 ILE A CA 1
ATOM 839 C C . ILE A 1 112 ? -1.829 -8.453 2.457 1.00 84.56 112 ILE A C 1
ATOM 841 O O . ILE A 1 112 ? -2.757 -7.653 2.377 1.00 84.56 112 ILE A O 1
ATOM 845 N N . LEU A 1 113 ? -0.554 -8.075 2.531 1.00 87.31 113 LEU A N 1
ATOM 846 C CA . LEU A 1 113 ? -0.090 -6.705 2.340 1.00 87.31 113 LEU A CA 1
ATOM 847 C C . LEU A 1 113 ? 0.675 -6.620 1.021 1.00 87.31 113 LEU A C 1
ATOM 849 O O . LEU A 1 113 ? 1.738 -7.228 0.875 1.00 87.31 113 LEU A O 1
ATOM 853 N N . ARG A 1 114 ? 0.147 -5.866 0.055 1.00 86.06 114 ARG A N 1
ATOM 854 C CA . ARG A 1 114 ? 0.869 -5.576 -1.191 1.00 86.06 114 ARG A CA 1
ATOM 855 C C . ARG A 1 114 ? 2.067 -4.684 -0.880 1.00 86.06 114 ARG A C 1
ATOM 857 O O . ARG A 1 114 ? 1.963 -3.764 -0.074 1.00 86.06 114 ARG A O 1
ATOM 864 N N . LEU A 1 115 ? 3.209 -4.974 -1.498 1.00 86.94 115 LEU A N 1
ATOM 865 C CA . LEU A 1 115 ? 4.403 -4.164 -1.296 1.00 86.94 115 LEU A CA 1
ATOM 866 C C . LEU A 1 115 ? 4.271 -2.818 -2.028 1.00 86.94 115 LEU A C 1
ATOM 868 O O . LEU A 1 115 ? 3.682 -2.777 -3.112 1.00 86.94 115 LEU A O 1
ATOM 872 N N . PRO A 1 116 ? 4.818 -1.721 -1.470 1.00 86.44 116 PRO A N 1
ATOM 873 C CA . PRO A 1 116 ? 4.588 -0.380 -2.000 1.00 86.44 116 PRO A CA 1
ATOM 874 C C . PRO A 1 116 ? 5.161 -0.217 -3.404 1.00 86.44 116 PRO A C 1
ATOM 876 O O . PRO A 1 116 ? 6.304 -0.615 -3.658 1.00 86.44 116 PRO A O 1
ATOM 879 N N . LYS A 1 117 ? 4.419 0.464 -4.288 1.00 84.25 117 LYS A N 1
ATOM 880 C CA . LYS A 1 117 ? 4.873 0.801 -5.652 1.00 84.25 117 LYS A CA 1
ATOM 881 C C . LYS A 1 117 ? 6.252 1.460 -5.643 1.00 84.25 117 LYS A C 1
ATOM 883 O O . LYS A 1 117 ? 7.129 1.086 -6.411 1.00 84.25 117 LYS A O 1
ATOM 888 N N . LEU A 1 118 ? 6.475 2.359 -4.683 1.00 86.06 118 LEU A N 1
ATOM 889 C CA . LEU A 1 118 ? 7.731 3.090 -4.508 1.00 86.06 118 LEU A CA 1
ATOM 890 C C . LEU A 1 118 ? 8.966 2.183 -4.331 1.00 86.06 118 LEU A C 1
ATOM 892 O O . LEU A 1 118 ? 10.083 2.621 -4.588 1.00 86.06 118 LEU A O 1
ATOM 896 N N . VAL A 1 119 ? 8.782 0.924 -3.918 1.00 90.00 119 VAL A N 1
ATOM 897 C CA . VAL A 1 119 ? 9.859 -0.075 -3.819 1.00 90.00 119 VAL A CA 1
ATOM 898 C C . VAL A 1 119 ? 9.784 -1.103 -4.946 1.00 90.00 119 VAL A C 1
ATOM 900 O O . VAL A 1 119 ? 10.818 -1.529 -5.456 1.00 90.00 119 VAL A O 1
ATOM 903 N N . VAL A 1 120 ? 8.574 -1.503 -5.343 1.00 88.00 120 VAL A N 1
ATOM 904 C CA . VAL A 1 120 ? 8.358 -2.517 -6.384 1.00 88.00 120 VAL A CA 1
ATOM 905 C C . VAL A 1 120 ? 8.826 -2.030 -7.753 1.00 88.00 120 VAL A C 1
ATOM 907 O O . VAL A 1 120 ? 9.547 -2.757 -8.431 1.00 88.00 120 VAL A O 1
ATOM 910 N N . CYS A 1 121 ? 8.479 -0.803 -8.143 1.00 84.75 121 CYS A N 1
ATOM 911 C CA . CYS A 1 121 ? 8.773 -0.262 -9.469 1.00 84.75 121 CYS A CA 1
ATOM 912 C C . CYS A 1 121 ? 10.275 -0.126 -9.769 1.00 84.75 121 CYS A C 1
ATOM 914 O O . CYS A 1 121 ? 10.706 -0.670 -10.788 1.00 84.75 121 CYS A O 1
ATOM 916 N N . PRO A 1 122 ? 11.105 0.525 -8.923 1.00 86.38 122 PRO A N 1
ATOM 917 C CA . PRO A 1 122 ? 12.536 0.629 -9.206 1.00 86.38 122 PRO A CA 1
ATOM 918 C C . PRO A 1 122 ? 13.225 -0.740 -9.253 1.00 86.38 122 PRO A C 1
ATOM 920 O O . PRO A 1 122 ? 14.101 -0.955 -10.087 1.00 86.38 122 PRO A O 1
ATOM 923 N N . GLU A 1 123 ? 12.815 -1.695 -8.415 1.00 90.50 123 GLU A N 1
ATOM 924 C CA . GLU A 1 123 ? 13.410 -3.034 -8.428 1.00 90.50 123 GLU A CA 1
ATOM 925 C C . GLU A 1 123 ? 12.947 -3.860 -9.643 1.00 90.50 123 GLU A C 1
ATOM 927 O O . GLU A 1 123 ? 13.742 -4.602 -10.219 1.00 90.50 123 GLU A O 1
ATOM 932 N N . ALA A 1 124 ? 11.697 -3.693 -10.088 1.00 84.69 124 ALA A N 1
ATOM 933 C CA . ALA A 1 124 ? 11.200 -4.294 -11.324 1.00 84.69 124 ALA A CA 1
ATOM 934 C C . ALA A 1 124 ? 11.920 -3.727 -12.553 1.00 84.69 124 ALA A C 1
ATOM 936 O O . ALA A 1 124 ? 12.411 -4.503 -13.370 1.00 84.69 124 ALA A O 1
ATOM 937 N N . LEU A 1 125 ? 12.068 -2.401 -12.644 1.00 81.94 125 LEU A N 1
ATOM 938 C CA . LEU A 1 125 ? 12.823 -1.737 -13.711 1.00 81.94 125 LEU A CA 1
ATOM 939 C C . LEU A 1 125 ? 14.278 -2.195 -13.748 1.00 81.94 125 LEU A C 1
ATOM 941 O O . LEU A 1 125 ? 14.792 -2.520 -14.816 1.00 81.94 125 LEU A O 1
ATOM 945 N N . LYS A 1 126 ? 14.930 -2.284 -12.586 1.00 88.00 126 LYS A N 1
ATOM 946 C CA . LYS A 1 126 ? 16.294 -2.800 -12.484 1.00 88.00 126 LYS A CA 1
ATOM 947 C C . LYS A 1 126 ? 16.398 -4.222 -13.037 1.00 88.00 126 LYS A C 1
ATOM 949 O O . LYS A 1 126 ? 17.265 -4.488 -13.863 1.00 88.00 126 LYS A O 1
ATOM 954 N N . GLN A 1 127 ? 15.498 -5.124 -12.641 1.00 86.12 127 GLN A N 1
ATOM 955 C CA . GLN A 1 127 ? 15.507 -6.496 -13.154 1.00 86.12 127 GLN A CA 1
ATOM 956 C C . GLN A 1 127 ? 15.177 -6.581 -14.644 1.00 86.12 127 GLN A C 1
ATOM 958 O O . GLN A 1 127 ? 15.746 -7.423 -15.331 1.00 86.12 127 GLN A O 1
ATOM 963 N N . VAL A 1 128 ? 14.298 -5.717 -15.156 1.00 82.38 128 VAL A N 1
ATOM 964 C CA . VAL A 1 128 ? 14.035 -5.596 -16.595 1.00 82.38 128 VAL A CA 1
ATOM 965 C C . VAL A 1 128 ? 15.321 -5.211 -17.327 1.00 82.38 128 VAL A C 1
ATOM 967 O O . VAL A 1 128 ? 15.741 -5.942 -18.219 1.00 82.38 128 VAL A O 1
ATOM 970 N N . ILE A 1 129 ? 15.994 -4.141 -16.893 1.00 81.50 129 ILE A N 1
ATOM 971 C CA . ILE A 1 129 ? 17.260 -3.659 -17.469 1.00 81.50 129 ILE A CA 1
ATOM 972 C C . ILE A 1 129 ? 18.359 -4.735 -17.426 1.00 81.50 129 ILE A C 1
ATOM 974 O O . ILE A 1 129 ? 19.133 -4.865 -18.370 1.00 81.50 129 ILE A O 1
ATOM 978 N N . GLU A 1 130 ? 18.444 -5.506 -16.338 1.00 85.19 130 GLU A N 1
ATOM 979 C CA . GLU A 1 130 ? 19.478 -6.532 -16.150 1.00 85.19 130 GLU A CA 1
ATOM 980 C C . GLU A 1 130 ? 19.204 -7.833 -16.922 1.00 85.19 130 GL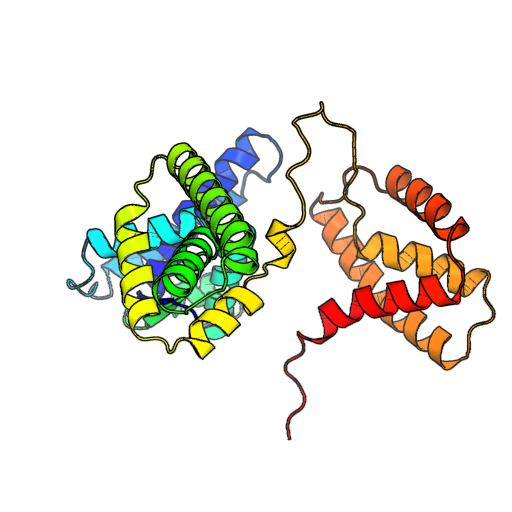U A C 1
ATOM 982 O O . GLU A 1 130 ? 20.147 -8.541 -17.281 1.00 85.19 130 GLU A O 1
ATOM 987 N N . ARG A 1 131 ? 17.931 -8.188 -17.148 1.00 78.31 131 ARG A N 1
ATOM 988 C CA . ARG A 1 131 ? 17.533 -9.515 -17.660 1.00 78.31 131 ARG A CA 1
ATOM 989 C C . ARG A 1 131 ? 17.049 -9.503 -19.106 1.00 78.31 131 ARG A C 1
ATOM 991 O O . ARG A 1 131 ? 17.047 -10.564 -19.729 1.00 78.31 131 ARG A O 1
ATOM 998 N N . ILE A 1 132 ? 16.617 -8.357 -19.629 1.00 74.75 132 ILE A N 1
ATOM 999 C CA . ILE A 1 132 ? 16.096 -8.231 -20.993 1.00 74.75 132 ILE A CA 1
ATOM 1000 C C . ILE A 1 132 ? 17.124 -7.490 -21.853 1.00 74.75 132 ILE A C 1
ATOM 1002 O O . ILE A 1 132 ? 17.589 -6.418 -21.468 1.00 74.75 132 ILE A O 1
ATOM 1006 N N . PRO A 1 133 ? 17.506 -8.045 -23.016 1.00 72.81 133 PRO A N 1
ATOM 1007 C CA . PRO A 1 133 ? 18.402 -7.357 -23.928 1.00 72.81 133 PRO A CA 1
ATOM 1008 C C . PRO A 1 133 ? 17.663 -6.194 -24.601 1.00 72.81 133 PRO A C 1
ATOM 1010 O O . PRO A 1 133 ? 16.742 -6.414 -25.384 1.00 72.81 133 PRO A O 1
ATOM 1013 N N . PHE A 1 134 ? 18.091 -4.967 -24.307 1.00 66.81 134 PHE A N 1
ATOM 1014 C CA . PHE A 1 134 ? 17.622 -3.744 -24.963 1.00 66.81 134 PHE A CA 1
ATOM 1015 C C . PHE A 1 134 ? 18.680 -3.195 -25.919 1.00 66.81 134 PHE A C 1
ATOM 1017 O O . PHE A 1 134 ? 19.884 -3.330 -25.675 1.00 66.81 134 PHE A O 1
ATOM 1024 N N . GLU A 1 135 ? 18.237 -2.531 -26.986 1.00 62.72 135 GLU A N 1
ATOM 1025 C CA . GLU A 1 135 ? 19.123 -1.691 -27.788 1.00 62.72 135 GLU A CA 1
ATOM 1026 C C . GLU A 1 135 ? 19.510 -0.426 -27.005 1.00 62.72 135 GLU A C 1
ATOM 1028 O O . GLU A 1 135 ? 18.836 -0.019 -26.056 1.00 62.72 135 GLU A O 1
ATOM 1033 N N . SER A 1 136 ? 20.631 0.206 -27.368 1.00 65.94 136 SER A N 1
ATOM 1034 C CA . SER A 1 136 ? 21.152 1.361 -26.617 1.00 65.94 136 SER A CA 1
ATOM 1035 C C . SER A 1 136 ? 20.178 2.544 -26.565 1.00 65.94 136 SER A C 1
ATOM 1037 O O . SER A 1 136 ? 20.205 3.304 -25.598 1.00 65.94 136 SER A O 1
ATOM 1039 N N . GLU A 1 137 ? 19.320 2.680 -27.577 1.00 57.97 137 GLU A N 1
ATOM 1040 C CA . GLU A 1 137 ? 18.324 3.751 -27.690 1.00 57.97 137 GLU A CA 1
ATOM 1041 C C . GLU A 1 137 ? 17.165 3.576 -26.691 1.00 57.97 137 GLU A C 1
ATOM 1043 O O . GLU A 1 137 ? 16.707 4.561 -26.114 1.00 57.97 137 GLU A O 1
ATOM 1048 N N . ASP A 1 138 ? 16.779 2.332 -26.386 1.00 59.44 138 ASP A N 1
ATOM 1049 C CA . ASP A 1 138 ? 15.718 2.003 -25.420 1.00 59.44 138 ASP A CA 1
ATOM 1050 C C . ASP A 1 138 ? 16.241 1.888 -23.979 1.00 59.44 138 ASP A C 1
ATOM 1052 O O . ASP A 1 138 ? 15.506 2.072 -23.007 1.00 59.44 138 ASP A O 1
ATOM 1056 N N . LEU A 1 139 ? 17.536 1.607 -23.815 1.00 64.19 139 LEU A N 1
ATOM 1057 C CA . LEU A 1 139 ? 18.162 1.423 -22.507 1.00 64.19 139 LEU A CA 1
ATOM 1058 C C . LEU A 1 139 ? 18.298 2.737 -21.722 1.00 64.19 139 LEU A C 1
ATOM 1060 O O . LEU A 1 139 ? 18.072 2.765 -20.510 1.00 64.19 139 LEU A O 1
ATOM 1064 N N . ALA A 1 140 ? 18.678 3.823 -22.397 1.00 68.56 140 ALA A N 1
ATOM 1065 C CA . ALA A 1 140 ? 18.897 5.126 -21.771 1.00 68.56 140 ALA A CA 1
ATOM 1066 C C . ALA A 1 140 ? 17.659 5.678 -21.024 1.00 68.56 140 ALA A C 1
ATOM 1068 O O . ALA A 1 140 ? 17.804 6.045 -19.853 1.00 68.56 140 ALA A O 1
ATOM 1069 N N . PRO A 1 141 ? 16.446 5.716 -21.616 1.00 70.62 141 PRO A N 1
ATOM 1070 C CA . PRO A 1 141 ? 15.256 6.192 -20.907 1.00 70.62 141 PRO A CA 1
ATOM 1071 C C . PRO A 1 141 ? 14.851 5.279 -19.740 1.00 70.62 141 PRO A C 1
ATOM 1073 O O . PRO A 1 141 ? 14.450 5.779 -18.688 1.00 70.62 141 PRO A O 1
ATOM 1076 N N . LEU A 1 142 ? 15.016 3.957 -19.868 1.00 68.19 142 LEU A N 1
ATOM 1077 C CA . LEU A 1 142 ? 14.741 3.014 -18.777 1.00 68.19 142 LEU A CA 1
ATOM 1078 C C . LEU A 1 142 ? 15.685 3.227 -17.586 1.00 68.19 142 LEU A C 1
ATOM 1080 O O . LEU A 1 142 ? 15.243 3.231 -16.437 1.00 68.19 142 LEU A O 1
ATOM 1084 N N . GLN A 1 143 ? 16.974 3.457 -17.849 1.00 76.19 143 GLN A N 1
ATOM 1085 C CA . GLN A 1 143 ? 17.956 3.771 -16.809 1.00 76.19 143 GLN A CA 1
ATOM 1086 C C . GLN A 1 143 ? 17.674 5.113 -16.128 1.00 76.19 143 GLN A C 1
ATOM 1088 O O . GLN A 1 143 ? 17.800 5.204 -14.907 1.00 76.19 143 GLN A O 1
ATOM 1093 N N . ALA A 1 144 ? 17.276 6.135 -16.890 1.00 76.00 144 ALA A N 1
ATOM 1094 C CA . ALA A 1 144 ? 16.904 7.434 -16.337 1.00 76.00 144 ALA A CA 1
ATOM 1095 C C . ALA A 1 144 ? 15.685 7.321 -15.407 1.00 76.00 144 ALA A C 1
ATOM 1097 O O . ALA A 1 144 ? 15.720 7.833 -14.288 1.00 76.00 144 ALA A O 1
ATOM 1098 N N . ASN A 1 145 ? 14.650 6.581 -15.822 1.00 75.50 145 ASN A N 1
ATOM 1099 C CA . ASN A 1 145 ? 13.476 6.351 -14.982 1.00 75.50 145 ASN A CA 1
ATOM 1100 C C . ASN A 1 145 ? 13.831 5.560 -13.711 1.00 75.50 145 ASN A C 1
ATOM 1102 O O . ASN A 1 145 ? 13.466 5.944 -12.600 1.00 75.50 145 ASN A O 1
ATOM 1106 N N . TRP A 1 146 ? 14.626 4.495 -13.847 1.00 82.06 146 TRP A N 1
ATOM 1107 C CA . TRP A 1 146 ? 15.116 3.748 -12.689 1.00 82.06 146 TRP A CA 1
ATOM 1108 C C . TRP A 1 146 ? 15.848 4.659 -11.687 1.00 82.06 146 TRP A C 1
ATOM 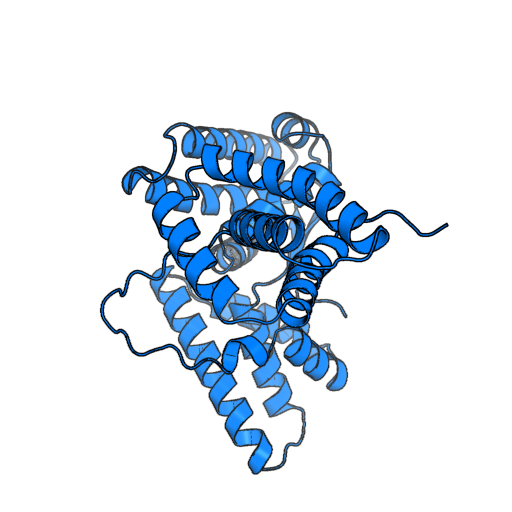1110 O O . TRP A 1 146 ? 15.543 4.627 -10.495 1.00 82.06 146 TRP A O 1
ATOM 1120 N N . GLN A 1 147 ? 16.755 5.522 -12.156 1.00 85.56 147 GLN A N 1
ATOM 1121 C CA . GLN A 1 147 ? 17.474 6.472 -11.299 1.00 85.56 147 GLN A CA 1
ATOM 1122 C C . GLN A 1 147 ? 16.540 7.483 -10.620 1.00 85.56 147 GLN A C 1
ATOM 1124 O O . GLN A 1 147 ? 16.722 7.780 -9.437 1.00 85.56 147 GLN A O 1
ATOM 1129 N N . GLN A 1 148 ? 15.532 7.990 -11.332 1.00 82.19 148 GLN A N 1
ATOM 1130 C CA . GLN A 1 148 ? 14.532 8.901 -10.772 1.00 82.19 148 GLN A CA 1
ATOM 1131 C C . GLN A 1 148 ? 13.732 8.228 -9.648 1.00 82.19 148 GLN A C 1
ATOM 1133 O O . GLN A 1 148 ? 13.583 8.793 -8.561 1.00 82.19 148 GLN A O 1
ATOM 1138 N N . MET A 1 149 ? 13.264 6.998 -9.868 1.00 82.62 149 MET A N 1
ATOM 1139 C CA . MET A 1 149 ? 12.541 6.234 -8.852 1.00 82.62 149 MET A CA 1
ATOM 1140 C C . MET A 1 149 ? 13.418 5.900 -7.638 1.00 82.62 149 MET A C 1
ATOM 1142 O O . MET A 1 149 ? 12.962 6.016 -6.500 1.00 82.62 149 MET A O 1
ATOM 1146 N N . GLU A 1 150 ? 14.688 5.548 -7.849 1.00 88.62 150 GLU A N 1
ATOM 1147 C CA . GLU A 1 150 ? 15.658 5.328 -6.766 1.00 88.62 150 GLU A CA 1
ATOM 1148 C C . GLU A 1 150 ? 15.899 6.598 -5.937 1.00 88.62 150 GLU A C 1
ATOM 1150 O O . GLU A 1 150 ? 15.965 6.536 -4.703 1.00 88.62 150 GLU A O 1
ATOM 1155 N N . ALA A 1 151 ? 15.993 7.762 -6.587 1.00 86.62 151 ALA A N 1
ATOM 1156 C CA . ALA A 1 151 ? 16.137 9.047 -5.908 1.00 86.62 151 ALA A CA 1
ATOM 1157 C C . ALA A 1 151 ? 14.890 9.395 -5.076 1.00 86.62 151 ALA A C 1
ATOM 1159 O O . ALA A 1 151 ? 15.016 9.842 -3.928 1.00 86.62 151 ALA A O 1
ATOM 1160 N N . ARG A 1 152 ? 13.690 9.121 -5.608 1.00 87.00 152 ARG A N 1
ATOM 1161 C CA . ARG A 1 152 ? 12.419 9.301 -4.891 1.00 87.00 152 ARG A CA 1
ATOM 1162 C C . ARG A 1 152 ? 12.335 8.385 -3.671 1.00 87.00 152 ARG A C 1
ATOM 1164 O O . ARG A 1 152 ? 12.075 8.870 -2.572 1.00 87.00 152 ARG A O 1
ATOM 1171 N N . LEU A 1 153 ? 12.624 7.090 -3.830 1.00 88.56 153 LEU A N 1
ATOM 1172 C CA . LEU A 1 153 ? 12.660 6.134 -2.717 1.00 88.56 153 LEU A CA 1
ATOM 1173 C C . LEU A 1 153 ? 13.659 6.573 -1.641 1.00 88.56 153 LEU A C 1
ATOM 1175 O O . LEU A 1 153 ? 13.327 6.560 -0.460 1.00 88.56 153 LEU A O 1
ATOM 1179 N N . SER A 1 154 ? 14.859 6.999 -2.039 1.00 91.00 154 SER A N 1
ATOM 1180 C CA . SER A 1 154 ? 15.896 7.454 -1.105 1.00 91.00 154 SER A CA 1
ATOM 1181 C C . SER A 1 154 ? 15.458 8.690 -0.318 1.00 91.00 154 SER A C 1
ATOM 1183 O O . SER A 1 154 ? 15.666 8.754 0.892 1.00 91.00 154 SER A O 1
ATOM 1185 N N . THR A 1 155 ? 14.810 9.646 -0.986 1.00 89.38 155 THR A N 1
ATOM 1186 C CA . THR A 1 155 ? 14.286 10.864 -0.355 1.00 89.38 155 THR A CA 1
ATOM 1187 C C . THR A 1 155 ? 13.199 10.539 0.663 1.00 89.38 155 THR A C 1
ATOM 1189 O O . THR A 1 155 ? 13.287 10.973 1.812 1.00 89.38 155 THR A O 1
ATOM 1192 N N . VAL A 1 156 ? 12.202 9.737 0.277 1.00 85.81 156 VAL A N 1
ATOM 1193 C CA . VAL A 1 156 ? 11.103 9.354 1.177 1.00 85.81 156 VAL A CA 1
ATOM 1194 C C . VAL A 1 156 ? 11.629 8.516 2.343 1.00 85.81 156 VAL A C 1
ATOM 1196 O O . VAL A 1 156 ? 11.293 8.786 3.493 1.00 85.81 156 VAL A O 1
ATOM 1199 N N . ALA A 1 157 ? 12.513 7.550 2.086 1.00 88.62 157 ALA A N 1
ATOM 1200 C CA . ALA A 1 157 ? 13.111 6.738 3.140 1.00 88.62 157 ALA A CA 1
ATOM 1201 C C . ALA A 1 157 ? 13.909 7.589 4.143 1.00 88.62 157 ALA A C 1
ATOM 1203 O O . ALA A 1 157 ? 13.818 7.366 5.350 1.00 88.62 157 ALA A O 1
ATOM 1204 N N . ALA A 1 158 ? 14.640 8.603 3.667 1.00 88.81 158 ALA A N 1
ATOM 1205 C CA . ALA A 1 158 ? 15.353 9.540 4.532 1.00 88.81 158 ALA A CA 1
ATOM 1206 C C . ALA A 1 158 ? 14.395 10.391 5.383 1.00 88.81 158 ALA A C 1
ATOM 1208 O O . ALA A 1 158 ? 14.621 10.538 6.584 1.00 88.81 158 ALA A O 1
ATOM 1209 N N . GLN A 1 159 ? 13.307 10.903 4.794 1.00 86.12 159 GLN A N 1
ATOM 1210 C CA . GLN A 1 159 ? 12.267 11.648 5.519 1.00 86.12 159 GLN A CA 1
ATOM 1211 C 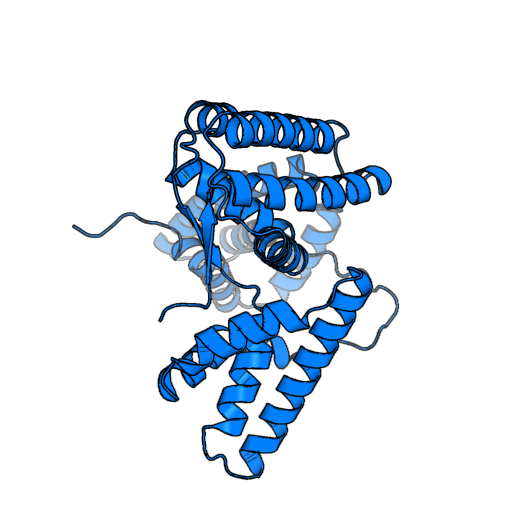C . GLN A 1 159 ? 11.620 10.799 6.621 1.00 86.12 159 GLN A C 1
ATOM 1213 O O . GLN A 1 159 ? 11.387 11.292 7.723 1.00 86.12 159 GLN A O 1
ATOM 1218 N N . GLN A 1 160 ? 11.394 9.513 6.345 1.00 84.44 160 GLN A N 1
ATOM 1219 C CA . GLN A 1 160 ? 10.825 8.551 7.293 1.00 84.44 160 GLN A CA 1
ATOM 1220 C C . GLN A 1 160 ? 11.871 7.919 8.233 1.00 84.44 160 GLN A C 1
ATOM 1222 O O . GLN A 1 160 ? 11.523 7.076 9.057 1.00 84.44 160 GLN A O 1
ATOM 1227 N N . GLN A 1 161 ? 13.147 8.318 8.132 1.00 88.19 161 GLN A N 1
ATOM 1228 C CA . GLN A 1 161 ? 14.270 7.783 8.917 1.00 88.19 161 GLN A CA 1
ATOM 1229 C C . GLN A 1 161 ? 14.375 6.247 8.866 1.00 88.19 161 GLN A C 1
ATOM 1231 O O . GLN A 1 161 ? 14.699 5.591 9.859 1.00 88.19 161 GLN A O 1
ATOM 1236 N N . MET A 1 162 ? 14.107 5.666 7.697 1.00 90.44 162 MET A N 1
ATOM 1237 C CA . MET A 1 162 ? 14.082 4.220 7.489 1.00 90.44 162 MET A CA 1
ATOM 1238 C C . MET A 1 162 ? 15.191 3.745 6.544 1.00 90.44 162 MET A C 1
ATOM 1240 O O . MET A 1 162 ? 15.700 4.492 5.710 1.00 90.44 162 MET A O 1
ATOM 1244 N N . ASP A 1 163 ? 15.550 2.465 6.661 1.00 89.56 163 ASP A N 1
ATOM 1245 C CA . ASP A 1 163 ? 16.473 1.796 5.742 1.00 89.56 163 ASP A CA 1
ATOM 1246 C C . ASP A 1 163 ? 15.665 0.949 4.747 1.00 89.56 163 ASP A C 1
ATOM 1248 O O . ASP A 1 163 ? 15.094 -0.063 5.155 1.00 89.56 163 ASP A O 1
ATOM 1252 N N . PRO A 1 164 ? 15.614 1.303 3.449 1.00 89.94 164 PRO A N 1
ATOM 1253 C CA . PRO A 1 164 ? 14.796 0.579 2.482 1.00 89.94 164 PRO A CA 1
ATOM 1254 C C . PRO A 1 164 ? 15.418 -0.760 2.051 1.00 89.94 164 PRO A C 1
ATOM 1256 O O . PRO A 1 164 ? 14.749 -1.559 1.395 1.00 89.94 164 PRO A O 1
ATOM 1259 N N . ARG A 1 165 ? 16.687 -1.047 2.384 1.00 91.38 165 ARG A N 1
ATOM 1260 C CA . ARG A 1 165 ? 17.416 -2.222 1.864 1.00 91.38 165 ARG A CA 1
ATOM 1261 C C . ARG A 1 165 ? 16.765 -3.574 2.189 1.00 91.38 165 ARG A C 1
ATOM 1263 O O . ARG A 1 165 ? 16.686 -4.392 1.273 1.00 91.38 165 ARG A O 1
ATOM 1270 N N . PRO A 1 166 ? 16.283 -3.852 3.418 1.00 90.50 166 PRO A N 1
ATOM 1271 C CA . PRO A 1 166 ? 15.638 -5.131 3.720 1.00 90.50 166 PRO A CA 1
ATOM 1272 C C . PRO A 1 166 ? 14.362 -5.344 2.900 1.00 90.50 166 PRO A C 1
ATOM 1274 O O . PRO A 1 166 ? 14.124 -6.435 2.381 1.00 90.50 166 PRO A O 1
ATOM 1277 N N . LEU A 1 167 ? 13.572 -4.281 2.731 1.00 90.38 167 LEU A N 1
ATOM 1278 C CA . LEU A 1 167 ? 12.341 -4.315 1.952 1.00 90.38 167 LEU A CA 1
ATOM 1279 C C . LEU A 1 167 ? 12.633 -4.524 0.462 1.00 90.38 167 LEU A C 1
ATOM 1281 O O . LEU A 1 167 ? 12.027 -5.386 -0.173 1.00 90.38 167 LEU A O 1
ATOM 1285 N N . ARG A 1 168 ? 13.636 -3.819 -0.069 1.00 92.12 168 ARG A N 1
ATOM 1286 C CA . ARG A 1 168 ? 14.137 -4.022 -1.434 1.00 92.12 168 ARG A CA 1
ATOM 1287 C C . ARG A 1 168 ? 14.613 -5.445 -1.676 1.00 92.12 168 ARG A C 1
ATOM 1289 O O . ARG A 1 168 ? 14.263 -6.025 -2.692 1.00 92.12 168 ARG A O 1
ATOM 1296 N N . ALA A 1 169 ? 15.370 -6.030 -0.749 1.00 91.00 169 ALA A N 1
ATOM 1297 C CA . ALA A 1 169 ? 15.831 -7.410 -0.878 1.00 91.00 169 ALA A CA 1
ATOM 1298 C C . ALA A 1 169 ? 14.653 -8.396 -0.965 1.00 91.00 169 ALA A C 1
ATOM 1300 O O . ALA A 1 169 ? 14.691 -9.338 -1.756 1.00 91.00 169 ALA A O 1
ATOM 1301 N N . LYS A 1 170 ? 13.581 -8.149 -0.201 1.00 89.81 170 LYS A N 1
ATOM 1302 C CA . LYS A 1 170 ? 12.353 -8.952 -0.254 1.00 89.81 170 LYS A CA 1
ATOM 1303 C C . LYS A 1 170 ? 11.627 -8.806 -1.594 1.00 89.81 170 LYS A C 1
ATOM 1305 O O . LYS A 1 170 ? 11.238 -9.814 -2.180 1.00 89.81 170 LYS A O 1
ATOM 1310 N N . VAL A 1 171 ? 11.497 -7.577 -2.100 1.00 91.38 171 VAL A N 1
ATOM 1311 C CA . VAL A 1 171 ? 10.947 -7.302 -3.438 1.00 91.38 171 VAL A CA 1
ATOM 1312 C C . VAL A 1 171 ? 11.787 -7.992 -4.513 1.00 91.38 171 VAL A C 1
ATOM 1314 O O . VAL A 1 171 ? 11.242 -8.728 -5.329 1.00 91.38 171 VAL A O 1
ATOM 1317 N N . ALA A 1 172 ? 13.109 -7.826 -4.482 1.00 92.44 172 ALA A N 1
ATOM 1318 C CA . ALA A 1 172 ? 14.024 -8.413 -5.452 1.00 92.44 172 ALA A CA 1
ATOM 1319 C C . ALA A 1 172 ? 13.901 -9.941 -5.494 1.00 92.44 172 ALA A C 1
ATOM 1321 O O . ALA A 1 172 ? 13.815 -10.521 -6.576 1.00 92.44 172 ALA A O 1
ATOM 1322 N N . ALA A 1 173 ? 13.827 -10.587 -4.326 1.00 91.00 173 ALA A N 1
ATOM 1323 C CA . ALA A 1 173 ? 13.640 -12.031 -4.217 1.00 91.00 173 ALA A CA 1
ATOM 1324 C C . ALA A 1 173 ? 12.298 -12.499 -4.803 1.00 91.00 173 ALA A C 1
ATOM 1326 O O . ALA A 1 173 ? 12.257 -13.533 -5.469 1.00 91.00 173 ALA A O 1
ATOM 1327 N N . ALA A 1 174 ? 11.217 -11.739 -4.593 1.00 89.00 174 ALA A N 1
ATOM 1328 C CA . ALA A 1 174 ? 9.908 -12.041 -5.170 1.00 89.00 174 ALA A CA 1
ATOM 1329 C C . ALA A 1 174 ? 9.903 -11.869 -6.700 1.00 89.00 174 ALA A C 1
ATOM 1331 O O . ALA A 1 174 ? 9.442 -12.748 -7.425 1.00 89.00 174 ALA A O 1
ATOM 1332 N N . LEU A 1 175 ? 10.470 -10.767 -7.197 1.00 88.94 175 LEU A N 1
ATOM 1333 C CA . LEU A 1 175 ? 10.548 -10.451 -8.626 1.00 88.94 175 LEU A CA 1
ATOM 1334 C C . LEU A 1 175 ? 11.488 -11.388 -9.398 1.00 88.94 175 LEU A C 1
ATOM 1336 O O . LEU A 1 175 ? 11.231 -11.697 -10.561 1.00 88.94 175 LEU A O 1
ATOM 1340 N N . ALA A 1 176 ? 12.531 -11.910 -8.746 1.00 87.94 176 ALA A N 1
ATOM 1341 C CA . ALA A 1 176 ? 13.461 -12.857 -9.359 1.00 87.94 176 ALA A CA 1
ATOM 1342 C C . ALA A 1 176 ? 12.762 -14.136 -9.858 1.00 87.94 176 ALA A C 1
ATOM 1344 O O . ALA A 1 176 ? 13.238 -14.760 -10.804 1.00 87.94 176 ALA A O 1
ATOM 1345 N N . GLN A 1 177 ? 11.623 -14.502 -9.260 1.00 86.75 177 GLN A N 1
ATOM 1346 C CA . GLN A 1 177 ? 10.827 -15.669 -9.653 1.00 86.75 177 GLN A CA 1
ATOM 1347 C C . GLN A 1 177 ? 9.913 -15.406 -10.862 1.00 86.75 177 GLN A C 1
ATOM 1349 O O . GLN A 1 177 ? 9.342 -16.347 -11.412 1.00 86.75 177 GLN A O 1
ATOM 1354 N N . LEU A 1 178 ? 9.746 -14.147 -11.280 1.00 82.69 178 LEU A N 1
ATOM 1355 C CA . LEU A 1 178 ? 8.893 -13.783 -12.411 1.00 82.69 178 LEU A CA 1
ATOM 1356 C C . LEU A 1 178 ? 9.613 -13.979 -13.750 1.00 82.69 178 LEU A C 1
ATOM 1358 O O . LEU A 1 178 ? 10.839 -13.849 -13.846 1.00 82.69 178 LEU A O 1
ATOM 1362 N N . SER A 1 179 ? 8.838 -14.270 -14.800 1.00 76.44 179 SER A N 1
ATOM 1363 C CA . SER A 1 179 ? 9.350 -14.315 -16.173 1.00 76.44 179 SER A CA 1
ATOM 1364 C C . SER A 1 179 ? 9.662 -12.901 -16.694 1.00 76.44 179 SER A C 1
ATOM 1366 O O . SER A 1 179 ? 9.115 -11.925 -16.174 1.00 76.44 179 SER A O 1
ATOM 1368 N N . PRO A 1 180 ? 10.526 -12.754 -17.715 1.00 73.00 180 PRO A N 1
ATOM 1369 C CA . PRO A 1 180 ? 10.797 -11.456 -18.335 1.00 73.00 180 PRO A CA 1
ATOM 1370 C C . PRO A 1 180 ? 9.532 -10.740 -18.837 1.00 73.00 180 PRO A C 1
ATOM 1372 O O . PRO A 1 180 ? 9.377 -9.542 -18.626 1.00 73.00 180 PRO A O 1
ATOM 1375 N N . GLU A 1 181 ? 8.590 -11.475 -19.429 1.00 71.12 181 GLU A N 1
ATOM 1376 C CA . GLU A 1 181 ? 7.307 -10.943 -19.909 1.00 71.12 181 GLU A CA 1
ATOM 1377 C C . GLU A 1 181 ? 6.447 -10.450 -18.746 1.00 71.12 181 GLU A C 1
ATOM 1379 O O . GLU A 1 181 ? 5.840 -9.384 -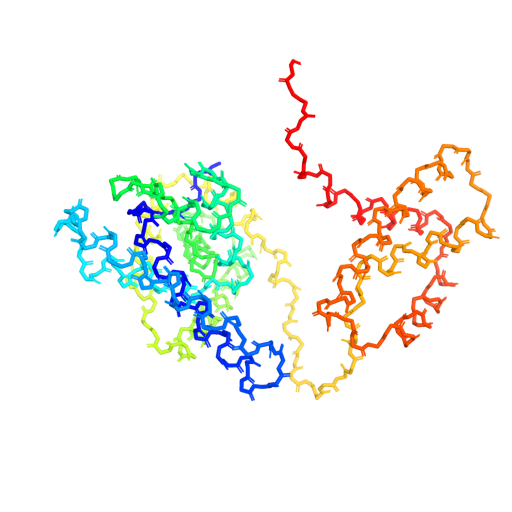18.823 1.00 71.12 181 GLU A O 1
ATOM 1384 N N . ALA A 1 182 ? 6.439 -11.199 -17.641 1.00 72.81 182 ALA A N 1
ATOM 1385 C CA . ALA A 1 182 ? 5.726 -10.807 -16.439 1.00 72.81 182 ALA A CA 1
ATOM 1386 C C . ALA A 1 182 ? 6.323 -9.547 -15.795 1.00 72.81 182 ALA A C 1
ATOM 1388 O O . ALA A 1 182 ? 5.587 -8.702 -15.297 1.00 72.81 182 ALA A O 1
ATOM 1389 N N . LEU A 1 183 ? 7.648 -9.389 -15.832 1.00 70.81 183 LEU A N 1
ATOM 1390 C CA . LEU A 1 183 ? 8.322 -8.179 -15.359 1.00 70.81 183 LEU A CA 1
ATOM 1391 C C . LEU A 1 183 ? 8.027 -6.961 -16.242 1.00 70.81 183 LEU A C 1
ATOM 1393 O O . LEU A 1 183 ? 7.809 -5.877 -15.709 1.00 70.81 183 LEU A O 1
ATOM 1397 N N . LEU A 1 184 ? 7.989 -7.131 -17.567 1.00 68.00 184 LEU A N 1
ATOM 1398 C CA . LEU A 1 184 ? 7.626 -6.056 -18.496 1.00 68.00 184 LEU A CA 1
ATOM 1399 C C . LEU A 1 184 ? 6.194 -5.586 -18.276 1.00 68.00 184 LEU A C 1
ATOM 1401 O O . LEU A 1 184 ? 5.965 -4.388 -18.141 1.00 68.00 184 LEU A O 1
ATOM 1405 N N . LEU A 1 185 ? 5.253 -6.525 -18.193 1.00 69.62 185 LEU A N 1
ATOM 1406 C CA . LEU A 1 185 ? 3.861 -6.210 -17.897 1.00 69.62 185 LEU A CA 1
ATOM 1407 C C . LEU A 1 185 ? 3.728 -5.547 -16.519 1.00 69.62 185 LEU A C 1
ATOM 1409 O O . LEU A 1 185 ? 2.989 -4.588 -16.384 1.00 69.62 185 LEU A O 1
ATOM 1413 N N . LEU A 1 186 ? 4.498 -5.976 -15.514 1.00 70.56 186 LEU A N 1
ATOM 1414 C CA . LEU A 1 186 ? 4.489 -5.354 -14.188 1.00 70.56 186 LEU A CA 1
ATOM 1415 C C . LEU A 1 186 ? 4.959 -3.892 -14.249 1.00 70.56 186 LEU A C 1
ATOM 1417 O O . LEU A 1 186 ? 4.351 -3.021 -13.640 1.00 70.56 186 LEU A O 1
ATOM 1421 N N . VAL A 1 187 ? 6.029 -3.610 -14.996 1.00 68.94 187 VAL A N 1
ATOM 1422 C CA . VAL A 1 187 ? 6.525 -2.241 -15.215 1.00 68.94 187 VAL A CA 1
ATOM 1423 C C . VAL A 1 187 ? 5.516 -1.394 -16.001 1.00 68.94 187 VAL A C 1
ATOM 1425 O O . VAL A 1 187 ? 5.380 -0.205 -15.720 1.00 68.94 187 VAL A O 1
ATOM 1428 N N . GLN A 1 188 ? 4.796 -1.992 -16.953 1.00 64.00 188 GLN A N 1
ATOM 1429 C CA . GLN A 1 188 ? 3.729 -1.327 -17.707 1.00 64.00 188 GLN A CA 1
ATOM 1430 C C . GLN A 1 188 ? 2.516 -1.017 -16.816 1.00 64.00 188 GLN A C 1
ATOM 1432 O O . GLN A 1 188 ? 2.080 0.130 -16.779 1.00 64.00 188 GLN A O 1
ATOM 1437 N N . ASP A 1 189 ? 2.049 -1.993 -16.031 1.00 62.81 189 ASP A N 1
ATOM 1438 C CA . ASP A 1 189 ? 0.924 -1.879 -15.090 1.00 62.81 189 ASP A CA 1
ATOM 1439 C C . ASP A 1 189 ? 1.197 -0.851 -13.980 1.00 62.81 189 ASP A C 1
ATOM 1441 O O . ASP A 1 189 ? 0.284 -0.192 -13.482 1.00 62.81 189 ASP A O 1
ATOM 1445 N N . TYR A 1 190 ? 2.460 -0.695 -13.574 1.00 59.22 190 TYR A N 1
ATOM 1446 C CA . TYR A 1 190 ? 2.861 0.315 -12.596 1.00 59.22 190 TYR A CA 1
ATOM 1447 C C . TYR A 1 190 ? 3.119 1.704 -13.178 1.00 59.22 190 TYR A C 1
ATOM 1449 O O . TYR A 1 190 ? 3.425 2.623 -12.418 1.00 59.22 190 TYR A O 1
ATOM 1457 N N . GLY A 1 191 ? 2.947 1.870 -14.488 1.00 51.59 191 GLY A N 1
ATOM 1458 C CA . GLY A 1 191 ? 2.973 3.164 -15.141 1.00 51.59 191 GLY A CA 1
ATOM 1459 C C . GLY A 1 191 ? 4.384 3.723 -15.309 1.00 51.59 191 GLY A C 1
ATOM 1460 O O . GLY A 1 191 ? 4.884 4.483 -14.484 1.00 51.59 191 GLY A O 1
ATOM 1461 N N . LEU A 1 192 ? 4.945 3.506 -16.499 1.00 45.19 192 LEU A N 1
ATOM 1462 C CA . LEU A 1 192 ? 5.822 4.497 -17.142 1.00 45.19 192 LEU A CA 1
ATOM 1463 C C . LEU A 1 192 ? 5.097 5.846 -17.378 1.00 45.19 192 LEU A C 1
ATOM 1465 O O . LEU A 1 192 ? 5.737 6.831 -17.739 1.00 45.19 192 LEU A O 1
ATOM 1469 N N . GLU A 1 193 ? 3.781 5.917 -17.147 1.00 41.16 193 GLU A N 1
ATOM 1470 C CA . GLU A 1 193 ? 2.962 7.121 -17.314 1.00 41.16 193 GLU A CA 1
ATOM 1471 C C . GLU A 1 193 ? 3.064 8.123 -16.150 1.00 41.16 193 GLU A C 1
ATOM 1473 O O . GLU A 1 193 ? 2.963 9.323 -16.396 1.00 41.16 193 GLU A O 1
ATOM 1478 N N . GLU A 1 194 ? 3.378 7.706 -14.914 1.00 40.81 194 GLU A N 1
ATOM 1479 C CA . GLU A 1 194 ? 3.662 8.669 -13.827 1.00 40.81 194 GLU A CA 1
ATOM 1480 C C . GLU A 1 194 ? 5.066 9.292 -13.949 1.00 40.81 194 GLU A C 1
ATOM 1482 O O . GLU A 1 194 ? 5.338 10.341 -13.371 1.00 40.81 194 GLU A O 1
ATOM 1487 N N . SER A 1 195 ? 5.972 8.666 -14.710 1.00 38.09 195 SER A N 1
ATOM 1488 C CA . SER A 1 195 ? 7.379 9.087 -14.840 1.00 38.09 195 SER A CA 1
ATOM 1489 C C . SER A 1 195 ? 7.645 10.032 -16.021 1.00 38.09 195 SER A C 1
ATOM 1491 O O . SER A 1 195 ? 8.753 10.545 -16.150 1.00 38.09 195 SER A O 1
ATOM 1493 N N . MET A 1 196 ? 6.653 10.282 -16.886 1.00 31.38 196 MET A N 1
ATOM 1494 C CA . MET A 1 196 ? 6.774 11.220 -18.016 1.00 31.38 196 MET A CA 1
ATOM 1495 C C . MET A 1 196 ? 6.282 12.639 -17.712 1.00 31.38 196 MET A C 1
ATOM 1497 O O . MET A 1 196 ? 6.343 13.507 -18.584 1.00 31.38 196 MET A O 1
ATOM 1501 N N . GLN A 1 197 ? 5.862 12.916 -16.477 1.00 31.12 197 GLN A N 1
ATOM 1502 C CA . GLN A 1 197 ? 5.817 14.290 -16.000 1.00 31.12 197 GLN A CA 1
ATOM 1503 C C . GLN A 1 197 ? 7.158 14.605 -15.330 1.00 31.12 197 GLN A C 1
ATOM 1505 O O . GLN A 1 197 ? 7.443 14.048 -14.268 1.00 31.12 197 GLN A O 1
ATOM 1510 N N . PRO A 1 198 ? 8.016 15.462 -15.921 1.00 33.09 198 PRO A N 1
ATOM 1511 C CA . PRO A 1 198 ? 9.082 16.063 -15.138 1.00 33.09 198 PRO A CA 1
ATOM 1512 C C . PRO A 1 198 ? 8.426 16.729 -13.929 1.00 33.09 198 PRO A C 1
ATOM 1514 O O . PRO A 1 198 ? 7.436 17.449 -14.091 1.00 33.09 198 PRO A O 1
ATOM 1517 N N . GLU A 1 199 ? 8.952 16.472 -12.727 1.00 32.19 199 GLU A N 1
ATOM 1518 C CA . GLU A 1 199 ? 8.618 17.310 -11.579 1.00 32.19 199 GLU A CA 1
ATOM 1519 C C . GLU A 1 199 ? 8.791 18.765 -12.035 1.00 32.19 199 GLU A C 1
ATOM 1521 O O . GLU A 1 199 ? 9.867 19.115 -12.540 1.00 32.19 199 GLU A O 1
ATOM 1526 N N . PRO A 1 200 ? 7.749 19.611 -11.952 1.00 32.59 200 PRO A N 1
ATOM 1527 C CA . PRO A 1 200 ? 7.959 21.021 -12.179 1.00 32.59 200 PRO A CA 1
ATOM 1528 C C . PRO A 1 200 ? 8.962 21.476 -11.120 1.00 32.59 200 PRO A C 1
ATOM 1530 O O . PRO A 1 200 ? 8.790 21.179 -9.935 1.00 32.59 200 PRO A O 1
ATOM 1533 N N . ASP A 1 201 ? 10.008 22.175 -11.567 1.00 27.66 201 ASP A N 1
ATOM 1534 C CA . ASP A 1 201 ? 10.921 22.947 -10.720 1.00 27.66 201 ASP A CA 1
ATOM 1535 C C . ASP A 1 201 ? 10.142 23.589 -9.557 1.00 27.66 201 ASP A C 1
ATOM 1537 O O . ASP A 1 201 ? 9.000 24.015 -9.776 1.00 27.66 201 ASP A O 1
ATOM 1541 N N . PRO A 1 202 ? 10.724 23.720 -8.348 1.00 33.47 202 PRO A N 1
ATOM 1542 C CA . PRO A 1 202 ? 10.041 24.292 -7.199 1.00 33.47 202 PRO A CA 1
ATOM 1543 C C . PRO A 1 202 ? 9.835 25.791 -7.436 1.00 33.47 202 PRO A C 1
ATOM 1545 O O . PRO A 1 202 ? 10.583 26.645 -6.960 1.00 33.47 202 PRO A O 1
ATOM 1548 N N . GLN A 1 203 ? 8.810 26.123 -8.210 1.00 26.28 203 GLN A N 1
ATOM 1549 C CA . GLN A 1 203 ? 8.269 27.457 -8.302 1.00 26.28 203 GLN A CA 1
ATOM 1550 C C . GLN A 1 203 ? 7.338 27.679 -7.110 1.00 26.28 203 GLN A C 1
ATOM 1552 O O . GLN A 1 203 ? 6.650 26.759 -6.660 1.00 26.28 203 GLN A O 1
ATOM 1557 N N . PRO A 1 204 ? 7.334 28.900 -6.557 1.00 29.33 204 PRO A N 1
ATOM 1558 C CA . PRO A 1 204 ? 6.529 29.220 -5.395 1.00 29.33 204 PRO A CA 1
ATOM 1559 C C . PRO A 1 204 ? 5.055 29.002 -5.736 1.00 29.33 204 PRO A C 1
ATOM 1561 O O . PRO A 1 204 ? 4.568 29.575 -6.708 1.00 29.33 204 PRO A O 1
ATOM 1564 N N . GLN A 1 205 ? 4.397 28.163 -4.927 1.00 33.88 205 GLN A N 1
ATOM 1565 C CA . GLN A 1 205 ? 2.948 27.997 -4.768 1.00 33.88 205 GLN A CA 1
ATOM 1566 C C . GLN A 1 205 ? 2.124 28.959 -5.638 1.00 33.88 205 GLN A C 1
ATOM 1568 O O . GLN A 1 205 ? 1.766 30.058 -5.211 1.00 33.88 205 GLN A O 1
ATOM 1573 N N . GLN A 1 206 ? 1.810 28.546 -6.865 1.00 25.39 206 GLN A N 1
ATOM 1574 C CA . GLN A 1 206 ? 0.668 29.111 -7.566 1.00 25.39 206 GLN A CA 1
ATOM 1575 C C . GLN A 1 206 ? -0.537 28.265 -7.189 1.00 25.39 206 GLN A C 1
ATOM 1577 O O . GLN A 1 206 ? -0.515 27.049 -7.337 1.00 25.39 206 GLN A O 1
ATOM 1582 N N . ASN A 1 207 ? -1.550 28.932 -6.642 1.00 30.50 207 ASN A N 1
ATOM 1583 C CA . ASN A 1 207 ? -2.830 28.391 -6.199 1.00 30.50 207 ASN A CA 1
ATOM 1584 C C . ASN A 1 207 ? -3.561 27.608 -7.310 1.00 30.50 207 ASN A C 1
ATOM 1586 O O . ASN A 1 207 ? -4.540 28.091 -7.878 1.00 30.50 207 ASN A O 1
ATOM 1590 N N . THR A 1 208 ? -3.130 26.388 -7.611 1.00 29.23 208 THR A N 1
ATOM 1591 C CA . THR A 1 208 ? -3.964 25.384 -8.269 1.00 29.23 208 THR A CA 1
ATOM 1592 C C . THR A 1 208 ? -4.863 24.775 -7.206 1.00 29.23 208 THR A C 1
ATOM 1594 O O . THR A 1 208 ? -4.528 23.782 -6.568 1.00 29.23 208 THR A O 1
ATOM 1597 N N . LEU A 1 209 ? -6.006 25.424 -6.987 1.00 37.03 209 LEU A N 1
ATOM 1598 C CA . LEU A 1 209 ? -7.150 24.814 -6.320 1.00 37.03 209 LEU A CA 1
ATOM 1599 C C . LEU A 1 209 ? -7.465 23.491 -7.038 1.00 37.03 209 LEU A C 1
ATOM 1601 O O . LEU A 1 209 ? -7.843 23.502 -8.207 1.00 37.03 209 LEU A O 1
ATOM 1605 N N . ASN A 1 210 ? -7.293 22.361 -6.347 1.00 42.16 210 ASN A N 1
ATOM 1606 C CA . ASN A 1 210 ? -7.711 21.044 -6.828 1.00 42.16 210 ASN A CA 1
ATOM 1607 C C . ASN A 1 210 ? -9.219 21.077 -7.109 1.00 42.16 210 ASN A C 1
ATOM 1609 O O . ASN A 1 210 ? -10.029 21.174 -6.183 1.00 42.16 210 ASN A O 1
ATOM 1613 N N . VAL A 1 211 ? -9.601 21.031 -8.386 1.00 49.72 211 VAL A N 1
ATOM 1614 C CA . VAL A 1 211 ? -11.009 21.021 -8.782 1.00 49.72 211 VAL A CA 1
ATOM 1615 C C . VAL A 1 211 ? -11.599 19.656 -8.444 1.00 49.72 211 VAL A C 1
ATOM 1617 O O . VAL A 1 211 ? -11.157 18.622 -8.939 1.00 49.72 211 VAL A O 1
ATOM 1620 N N . VAL A 1 212 ? -12.607 19.651 -7.579 1.00 60.88 212 VAL A N 1
ATOM 1621 C CA . VAL A 1 212 ? -13.264 18.433 -7.099 1.00 60.88 212 VAL A CA 1
ATOM 1622 C C . VAL A 1 212 ? -14.071 17.798 -8.238 1.00 60.88 212 VAL A C 1
ATOM 1624 O O . VAL A 1 212 ? -14.979 18.433 -8.767 1.00 60.88 212 VAL A O 1
ATOM 1627 N N . GLY A 1 213 ? -13.775 16.545 -8.606 1.00 65.38 213 GLY A N 1
ATOM 1628 C CA . GLY A 1 213 ? -14.429 15.825 -9.717 1.00 65.38 213 GLY A CA 1
ATOM 1629 C C . GLY A 1 213 ? -15.969 15.894 -9.716 1.00 65.38 213 GLY A C 1
ATOM 1630 O O . GLY A 1 213 ? -16.554 16.249 -10.737 1.00 65.38 213 GLY A O 1
ATOM 1631 N N . PRO A 1 214 ? -16.645 15.681 -8.569 1.00 67.94 214 PRO A N 1
ATOM 1632 C CA . PRO A 1 214 ? -18.088 15.902 -8.446 1.00 67.94 214 PRO A CA 1
ATOM 1633 C C . PRO A 1 214 ? -18.562 17.330 -8.760 1.00 67.94 214 PRO A C 1
ATOM 1635 O O . PRO A 1 214 ? -19.641 17.505 -9.313 1.00 67.94 214 PRO A O 1
ATOM 1638 N N . LEU A 1 215 ? -17.777 18.361 -8.429 1.00 73.12 215 LEU A N 1
ATOM 1639 C CA . LEU A 1 215 ? -18.107 19.756 -8.738 1.00 73.12 215 LEU A CA 1
ATOM 1640 C C . LEU A 1 215 ? -17.950 20.042 -10.236 1.00 73.12 215 LEU A C 1
ATOM 1642 O O . LEU A 1 215 ? -18.812 20.685 -10.830 1.00 73.12 215 LEU A O 1
ATOM 1646 N N . LEU A 1 216 ? -16.879 19.522 -10.844 1.00 74.94 216 LEU A N 1
ATOM 1647 C CA . LEU A 1 216 ? -16.637 19.603 -12.285 1.00 74.94 216 LEU A CA 1
ATOM 1648 C C . LEU A 1 216 ? -17.773 18.942 -13.073 1.00 74.94 216 LEU A C 1
ATOM 1650 O O . LEU A 1 216 ? -18.302 19.546 -14.003 1.00 74.94 216 LEU A O 1
ATOM 1654 N N . PHE A 1 217 ? -18.190 17.743 -12.656 1.00 77.88 217 PHE A N 1
ATOM 1655 C CA . PHE A 1 217 ? -19.305 17.039 -13.282 1.00 77.88 217 PHE A CA 1
ATOM 1656 C C . PHE A 1 217 ? -20.597 17.858 -13.234 1.00 77.88 217 PHE A C 1
ATOM 1658 O O . PHE A 1 217 ? -21.263 18.013 -14.254 1.00 77.88 217 PHE A O 1
ATOM 1665 N N . LEU A 1 218 ? -20.946 18.403 -12.064 1.00 79.38 218 LEU A N 1
ATOM 1666 C CA . LEU A 1 218 ? -22.202 19.131 -11.888 1.00 79.38 218 LEU A CA 1
ATOM 1667 C C . LEU A 1 218 ? -22.272 20.396 -12.741 1.00 79.38 218 LEU A C 1
ATOM 1669 O O . LEU A 1 218 ? -23.296 20.631 -13.372 1.00 79.38 218 LEU A O 1
ATOM 1673 N N . GLU A 1 219 ? -21.193 21.173 -12.818 1.00 83.19 219 GLU A N 1
ATOM 1674 C CA . GLU A 1 219 ? -21.182 22.405 -13.615 1.00 83.19 219 GLU A CA 1
ATOM 1675 C C . GLU A 1 219 ? -21.211 22.118 -15.128 1.00 83.19 219 GLU A C 1
ATOM 1677 O O . GLU A 1 219 ? -21.900 22.821 -15.870 1.00 83.19 219 GLU A O 1
ATOM 1682 N N . ILE A 1 220 ? -20.525 21.067 -15.602 1.00 80.56 220 ILE A N 1
ATOM 1683 C CA . ILE A 1 220 ? -20.595 20.657 -17.015 1.00 80.56 220 ILE A CA 1
ATOM 1684 C C . ILE A 1 220 ? -21.993 20.107 -17.338 1.00 80.56 220 ILE A C 1
ATOM 1686 O O . ILE A 1 220 ? -22.575 20.481 -18.356 1.00 80.56 220 ILE A O 1
ATOM 1690 N N . ALA A 1 221 ? -22.563 19.268 -16.468 1.00 79.81 221 ALA A N 1
ATOM 1691 C CA . ALA A 1 221 ? -23.907 18.725 -16.645 1.00 79.81 221 ALA A CA 1
ATOM 1692 C C . ALA A 1 221 ? -24.976 19.832 -16.638 1.00 79.81 221 ALA A C 1
ATOM 1694 O O . ALA A 1 221 ? -25.863 19.826 -17.491 1.00 79.81 221 ALA A O 1
ATOM 1695 N N . ASP A 1 222 ? -24.873 20.812 -15.733 1.00 83.81 222 ASP A N 1
ATOM 1696 C CA . ASP A 1 222 ? -25.750 21.989 -15.692 1.00 83.81 222 ASP A CA 1
ATOM 1697 C C . ASP A 1 222 ? -25.654 22.820 -16.973 1.00 83.81 222 ASP A C 1
ATOM 1699 O O . ASP A 1 222 ? -26.676 23.244 -17.519 1.00 83.81 222 ASP A O 1
ATOM 1703 N N . HIS A 1 223 ? -24.440 23.011 -17.494 1.00 82.25 223 HIS A N 1
ATOM 1704 C CA . HIS A 1 223 ? -24.247 23.701 -18.760 1.00 82.25 223 HIS A CA 1
ATOM 1705 C C . HIS A 1 223 ? -24.891 22.941 -19.926 1.00 82.25 223 HIS A C 1
ATOM 1707 O O . HIS A 1 223 ? -25.666 23.526 -20.680 1.00 82.25 223 HIS A O 1
ATOM 1713 N N . LEU A 1 224 ? -24.622 21.640 -20.056 1.00 80.75 224 LEU A N 1
ATOM 1714 C CA . LEU A 1 224 ? -25.131 20.815 -21.154 1.00 80.75 224 LEU A CA 1
ATOM 1715 C C . LEU A 1 224 ? -26.661 20.689 -21.127 1.00 80.75 224 LEU A C 1
ATOM 1717 O O . LEU A 1 224 ? -27.300 20.811 -22.170 1.00 80.75 224 LEU A O 1
ATOM 1721 N N . LEU A 1 225 ? -27.265 20.519 -19.948 1.00 81.12 225 LEU A N 1
ATOM 1722 C CA . LEU A 1 225 ? -28.723 20.468 -19.792 1.00 81.12 225 LEU A CA 1
ATOM 1723 C C . LEU A 1 225 ? -29.399 21.822 -20.073 1.00 81.12 225 LEU A C 1
ATOM 1725 O O . LEU A 1 225 ? -30.569 21.849 -20.455 1.00 81.12 225 LEU A O 1
ATOM 1729 N N . GLY A 1 226 ? -28.685 22.937 -19.881 1.00 76.88 226 GLY A N 1
ATOM 1730 C CA . GLY A 1 226 ? -29.210 24.291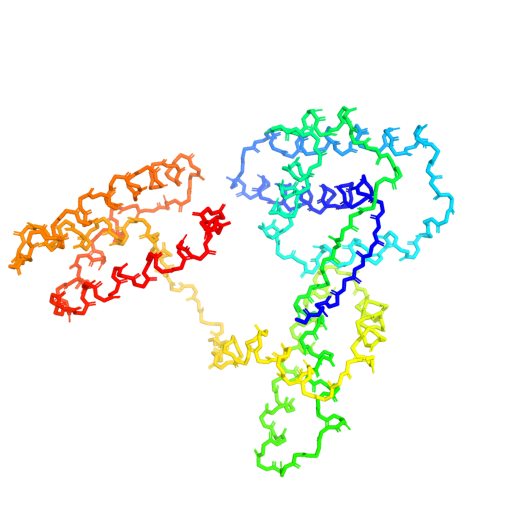 -20.066 1.00 76.88 226 GLY A CA 1
ATOM 1731 C C . GLY A 1 226 ? -28.990 24.904 -21.453 1.00 76.88 226 GLY A C 1
ATOM 1732 O O . GLY A 1 226 ? -29.730 25.817 -21.822 1.00 76.88 226 GLY A O 1
ATOM 1733 N N . SER A 1 227 ? -27.988 24.452 -22.217 1.00 69.19 227 SER A N 1
ATOM 1734 C CA . SER A 1 227 ? -27.546 25.130 -23.449 1.00 69.19 227 SER A CA 1
ATOM 1735 C C . SER A 1 227 ? -27.410 24.231 -24.685 1.00 69.19 227 SER A C 1
ATOM 1737 O O . SER A 1 227 ? -27.376 24.756 -25.801 1.00 69.19 227 SER A O 1
ATOM 1739 N N . ALA A 1 228 ? -27.345 22.902 -24.528 1.00 64.56 228 ALA A N 1
ATOM 1740 C CA . ALA A 1 228 ? -27.020 21.983 -25.618 1.00 64.56 228 ALA A CA 1
ATOM 1741 C C . ALA A 1 228 ? -28.236 21.212 -26.161 1.00 64.56 228 ALA A C 1
ATOM 1743 O O . ALA A 1 228 ? -29.187 20.895 -25.447 1.00 64.56 228 ALA A O 1
ATOM 1744 N N . THR A 1 229 ? -28.190 20.859 -27.452 1.00 74.94 229 THR A N 1
ATOM 1745 C CA . THR A 1 229 ? -29.180 19.955 -28.065 1.00 74.94 229 THR A CA 1
ATOM 1746 C C . THR A 1 229 ? -28.774 18.511 -27.781 1.00 74.94 229 THR A C 1
ATOM 1748 O O . THR A 1 229 ? -28.056 17.894 -28.562 1.00 74.94 229 THR A O 1
ATOM 1751 N N . LEU A 1 230 ? -29.189 18.005 -26.623 1.00 76.25 230 LEU A N 1
ATOM 1752 C CA . LEU A 1 230 ? -28.924 16.635 -26.186 1.00 76.25 230 LEU A CA 1
ATOM 1753 C C . LEU A 1 230 ? -29.997 15.669 -26.702 1.00 76.25 230 LEU A C 1
ATOM 1755 O O . LEU A 1 230 ? -31.163 16.043 -26.854 1.00 76.25 230 LEU A O 1
ATOM 1759 N N . THR A 1 231 ? -29.616 14.414 -26.932 1.00 79.81 231 THR A N 1
ATOM 1760 C CA . THR A 1 231 ? -30.593 13.339 -27.162 1.00 79.81 231 THR A CA 1
ATOM 1761 C C . THR A 1 231 ? -31.328 12.986 -25.857 1.00 79.81 231 THR A C 1
ATOM 1763 O O . THR A 1 231 ? -30.789 13.231 -24.774 1.00 79.81 231 THR A O 1
ATOM 1766 N N . PRO A 1 232 ? -32.546 12.413 -25.917 1.00 77.06 232 PRO A N 1
ATOM 1767 C CA . PRO A 1 232 ? -33.290 12.018 -24.717 1.00 77.06 232 PRO A CA 1
ATOM 1768 C C . PRO A 1 232 ? -32.513 11.071 -23.792 1.00 77.06 232 PRO A C 1
ATOM 1770 O O . PRO A 1 232 ? -32.580 11.226 -22.575 1.00 77.06 232 PRO A O 1
ATOM 1773 N N . ASP A 1 233 ? -31.733 10.151 -24.364 1.00 75.25 233 ASP A N 1
ATOM 1774 C CA . ASP A 1 233 ? -30.931 9.188 -23.604 1.00 75.25 233 ASP A CA 1
ATOM 1775 C C . ASP A 1 233 ? -29.780 9.894 -22.865 1.00 75.25 233 ASP A C 1
ATOM 1777 O O . ASP A 1 233 ? -29.632 9.744 -21.656 1.00 75.25 233 ASP A O 1
ATOM 1781 N N . GLN A 1 234 ? -29.065 10.804 -23.538 1.00 73.56 234 GLN A N 1
ATOM 1782 C CA . GLN A 1 234 ? -28.021 11.626 -22.904 1.00 73.56 234 GLN A CA 1
ATOM 1783 C C . GLN A 1 234 ? -28.574 12.530 -21.792 1.00 73.56 234 GLN A C 1
ATOM 1785 O O . GLN A 1 234 ? -27.904 12.774 -20.790 1.00 73.56 234 GLN A O 1
ATOM 1790 N N . GLN A 1 235 ? -29.798 13.044 -21.945 1.00 78.12 235 GLN A N 1
ATOM 1791 C CA . GLN A 1 235 ? -30.451 13.823 -20.888 1.00 78.12 235 GLN A CA 1
ATOM 1792 C C . GLN A 1 235 ? -30.773 12.961 -19.665 1.00 78.12 235 GLN A C 1
ATOM 1794 O O . GLN A 1 235 ? -30.574 13.416 -18.536 1.00 78.12 235 GLN A O 1
ATOM 1799 N N . LEU A 1 236 ? -31.261 11.737 -19.879 1.00 73.56 236 LEU A N 1
ATOM 1800 C CA . LEU A 1 236 ? -31.589 10.800 -18.808 1.00 73.56 236 LEU A CA 1
ATOM 1801 C C . LEU A 1 236 ? -30.334 10.362 -18.038 1.00 73.56 236 LEU A C 1
ATOM 1803 O O . LEU A 1 236 ? -30.341 10.361 -16.802 1.00 73.56 236 LEU A O 1
ATOM 1807 N N . ASP A 1 237 ? -29.247 10.067 -18.749 1.00 74.69 237 ASP A N 1
ATOM 1808 C CA . ASP A 1 237 ? -27.974 9.658 -18.151 1.00 74.69 237 ASP A CA 1
ATOM 1809 C C . ASP A 1 237 ? -27.358 10.785 -17.313 1.00 74.69 237 ASP A C 1
ATOM 1811 O O . ASP A 1 237 ? -26.986 10.579 -16.152 1.00 74.69 237 ASP A O 1
ATOM 1815 N N . LEU A 1 238 ? -27.344 12.017 -17.837 1.00 76.12 238 LEU A N 1
ATOM 1816 C CA . LEU A 1 238 ? -26.860 13.186 -17.097 1.00 76.12 238 LEU A CA 1
ATOM 1817 C C . LEU A 1 238 ? -27.687 13.456 -15.837 1.00 76.12 238 LEU A C 1
ATOM 1819 O O . LEU A 1 238 ? -27.117 13.746 -14.785 1.00 76.12 238 LEU A O 1
ATOM 1823 N N . GLN A 1 239 ? -29.016 13.337 -15.901 1.00 75.81 239 GLN A N 1
ATOM 1824 C CA . GLN A 1 239 ? -29.881 13.522 -14.729 1.00 75.81 239 GLN A CA 1
ATOM 1825 C C . GLN A 1 239 ? -29.670 12.433 -13.667 1.00 75.81 239 GLN A C 1
ATOM 1827 O O . GLN A 1 239 ? -29.659 12.735 -12.471 1.00 75.81 239 GLN A O 1
ATOM 1832 N N . THR A 1 240 ? -29.450 11.187 -14.087 1.00 70.44 240 THR A N 1
ATOM 1833 C CA . THR A 1 240 ? -29.198 10.055 -13.181 1.00 70.44 240 THR A CA 1
ATOM 1834 C C . THR A 1 240 ? -27.851 10.205 -12.469 1.00 70.44 240 THR A C 1
ATOM 1836 O O . THR A 1 240 ? -27.760 10.075 -11.244 1.00 70.44 240 THR A O 1
ATOM 1839 N N . ASN A 1 241 ? -26.806 10.560 -13.216 1.00 65.88 241 ASN A N 1
ATOM 1840 C CA . ASN A 1 241 ? -25.454 10.727 -12.685 1.00 65.88 241 ASN A CA 1
ATOM 1841 C C . ASN A 1 241 ? -25.287 12.018 -11.869 1.00 65.88 241 ASN A C 1
ATOM 1843 O O . ASN A 1 241 ? -24.514 12.051 -10.908 1.00 65.88 241 ASN A O 1
ATOM 1847 N N . ARG A 1 242 ? -26.096 13.046 -12.149 1.00 73.50 242 ARG A N 1
ATOM 1848 C CA . ARG A 1 242 ? -26.189 14.266 -11.333 1.00 73.50 242 ARG A CA 1
ATOM 1849 C C . ARG A 1 242 ? -26.555 13.966 -9.884 1.00 73.50 242 ARG A C 1
ATOM 1851 O O . ARG A 1 242 ? -25.889 14.470 -8.985 1.00 73.50 242 ARG A O 1
ATOM 1858 N N . GLY A 1 243 ? -27.549 13.112 -9.638 1.00 67.81 243 GLY A N 1
ATOM 1859 C CA . GLY A 1 243 ? -27.943 12.748 -8.271 1.00 67.81 243 GLY A CA 1
ATOM 1860 C C . GLY A 1 243 ? -26.797 12.114 -7.470 1.00 67.81 243 GLY A C 1
ATOM 1861 O O . GLY A 1 243 ? -26.592 12.444 -6.299 1.00 67.81 243 GLY A O 1
ATOM 1862 N N . LYS A 1 244 ? -25.992 11.261 -8.120 1.00 65.12 244 LYS A N 1
ATOM 1863 C CA . LYS A 1 244 ? -24.800 10.636 -7.522 1.00 65.12 244 LYS A CA 1
ATOM 1864 C C . LYS A 1 244 ? -23.702 11.669 -7.235 1.00 65.12 244 LYS A C 1
ATOM 1866 O O . LYS A 1 244 ? -23.137 11.677 -6.140 1.00 65.12 244 LYS A O 1
ATOM 1871 N N . ALA A 1 245 ? -23.437 12.572 -8.178 1.00 64.62 245 ALA A N 1
ATOM 1872 C CA . ALA A 1 245 ? -22.438 13.627 -8.017 1.00 64.62 245 ALA A CA 1
ATOM 1873 C C . ALA A 1 245 ? -22.821 14.645 -6.924 1.00 64.62 245 ALA A C 1
ATOM 1875 O O . ALA A 1 245 ? -21.965 15.040 -6.135 1.00 64.62 245 ALA A O 1
ATOM 1876 N N . GLU A 1 246 ? -24.101 15.014 -6.794 1.00 71.38 246 GLU A N 1
ATOM 1877 C CA . GLU A 1 246 ? -24.589 15.888 -5.713 1.00 71.38 246 GLU A CA 1
ATOM 1878 C C . GLU A 1 246 ? -24.402 15.253 -4.327 1.00 71.38 246 GLU A C 1
ATOM 1880 O O . GLU A 1 246 ? -23.994 15.933 -3.380 1.00 71.38 246 GLU A O 1
ATOM 1885 N N . ALA A 1 247 ? -24.657 13.947 -4.196 1.00 63.59 247 ALA A N 1
ATOM 1886 C CA . ALA A 1 247 ? -24.440 13.218 -2.950 1.00 63.59 247 ALA A CA 1
ATOM 1887 C C . ALA A 1 247 ? -22.949 13.163 -2.572 1.00 63.59 247 ALA A C 1
ATOM 1889 O O . ALA A 1 247 ? -22.596 13.480 -1.431 1.00 63.59 247 ALA A O 1
ATOM 1890 N N . LYS A 1 248 ? -22.071 12.847 -3.538 1.00 62.66 248 LYS A N 1
ATOM 1891 C CA . LYS A 1 248 ? -20.609 12.848 -3.351 1.00 62.66 248 LYS A CA 1
ATOM 1892 C C . LYS A 1 248 ? -20.089 14.245 -2.991 1.00 62.66 248 LYS A C 1
ATOM 1894 O O . LYS A 1 248 ? -19.331 14.384 -2.033 1.00 62.66 248 LYS A O 1
ATOM 1899 N N . LEU A 1 249 ? -20.550 15.295 -3.676 1.00 67.44 249 LEU A N 1
ATOM 1900 C CA . LEU A 1 249 ? -20.150 16.674 -3.382 1.00 67.44 249 LEU A CA 1
ATOM 1901 C C . LEU A 1 249 ? -20.540 17.085 -1.954 1.00 67.44 249 LEU A C 1
ATOM 1903 O O . LEU A 1 249 ? -19.721 17.653 -1.233 1.00 67.44 249 LEU A O 1
ATOM 1907 N N . ARG A 1 250 ? -21.761 16.757 -1.507 1.00 63.12 250 ARG A N 1
ATOM 1908 C CA . ARG A 1 250 ? -22.204 17.033 -0.128 1.00 63.12 250 ARG A CA 1
ATOM 1909 C C . ARG A 1 250 ? -21.372 16.282 0.910 1.00 63.12 250 ARG A C 1
ATOM 1911 O O . ARG A 1 250 ? -21.086 16.844 1.965 1.00 63.12 250 ARG A O 1
ATOM 1918 N N . ALA A 1 251 ? -20.983 15.037 0.632 1.00 55.09 251 ALA A N 1
ATOM 1919 C CA . ALA A 1 251 ? -20.087 14.282 1.505 1.00 55.09 251 ALA A CA 1
ATOM 1920 C C . ALA A 1 251 ? -18.709 14.959 1.604 1.00 55.09 251 ALA A C 1
ATOM 1922 O O . ALA A 1 251 ? -18.209 15.176 2.703 1.00 55.09 251 ALA A O 1
ATOM 1923 N N . MET A 1 252 ? -18.143 15.403 0.479 1.00 57.09 252 MET A N 1
ATOM 1924 C CA . MET A 1 252 ? -16.849 16.097 0.450 1.00 57.09 252 MET A CA 1
ATOM 1925 C C . MET A 1 252 ? -16.876 17.467 1.141 1.00 57.09 252 MET A C 1
ATOM 1927 O O . MET A 1 252 ? -15.916 17.824 1.822 1.00 57.09 252 MET A O 1
ATOM 1931 N N . GLN A 1 253 ? -17.978 18.213 1.022 1.00 61.06 253 GLN A N 1
ATOM 1932 C CA . GLN A 1 253 ? -18.175 19.475 1.745 1.00 61.06 253 GLN A CA 1
ATOM 1933 C C . GLN A 1 253 ? -18.213 19.266 3.261 1.00 61.06 253 GLN A C 1
ATOM 1935 O O . GLN A 1 253 ? -17.594 20.029 3.997 1.00 61.06 253 GLN A O 1
ATOM 1940 N N . LYS A 1 254 ? -18.893 18.213 3.733 1.00 56.12 254 LYS A N 1
ATOM 1941 C CA . LYS A 1 254 ? -18.916 17.856 5.161 1.00 56.12 254 LYS A CA 1
ATOM 1942 C C . LYS A 1 254 ? -17.537 17.463 5.691 1.00 56.12 254 LYS A C 1
ATOM 1944 O O . LYS A 1 254 ? -17.245 17.732 6.845 1.00 56.12 254 LYS A O 1
ATOM 1949 N N . LEU A 1 255 ? -16.697 16.874 4.840 1.00 48.12 255 LEU A N 1
ATOM 1950 C CA . LEU A 1 255 ? -15.322 16.484 5.159 1.00 48.12 255 LEU A CA 1
ATOM 1951 C C . LEU A 1 255 ? -14.306 17.636 5.022 1.00 48.12 255 LEU A C 1
ATOM 1953 O O . LEU A 1 255 ? -13.105 17.391 5.108 1.00 48.12 255 LEU A O 1
ATOM 1957 N N . GLY A 1 256 ? -14.750 18.870 4.744 1.00 54.38 256 GLY A N 1
ATOM 1958 C CA . GLY A 1 256 ? -13.862 20.030 4.592 1.00 54.38 256 GLY A CA 1
ATOM 1959 C C . GLY A 1 256 ? -12.899 19.934 3.402 1.00 54.38 256 GLY A C 1
ATOM 1960 O O . GLY A 1 256 ? -11.920 20.665 3.340 1.00 54.38 256 GLY A O 1
ATOM 1961 N N . ARG A 1 257 ? -13.162 19.040 2.439 1.00 53.50 257 ARG A N 1
ATOM 1962 C CA . ARG A 1 257 ? -12.288 18.768 1.281 1.00 53.50 257 ARG A CA 1
ATOM 1963 C C . ARG A 1 257 ? -12.456 19.771 0.133 1.00 53.50 257 ARG A C 1
ATOM 1965 O O . ARG A 1 257 ? -11.916 19.548 -0.946 1.00 53.50 257 ARG A O 1
ATOM 1972 N N . ILE A 1 258 ? -13.227 20.840 0.337 1.00 60.72 258 ILE A N 1
ATOM 1973 C CA . ILE A 1 258 ? -13.460 21.891 -0.660 1.00 60.72 258 ILE A CA 1
ATOM 1974 C C . ILE A 1 258 ? -13.144 23.236 -0.017 1.00 60.72 258 ILE A C 1
ATOM 1976 O O . ILE A 1 258 ? -13.957 23.775 0.730 1.00 60.72 258 ILE A O 1
ATOM 1980 N N . GLU A 1 259 ? -11.949 23.750 -0.295 1.00 56.50 259 GLU A N 1
ATOM 1981 C CA . GLU A 1 259 ? -11.420 24.955 0.353 1.00 56.50 259 GLU A CA 1
ATOM 1982 C C . GLU A 1 259 ? -12.104 26.242 -0.142 1.00 56.50 259 GLU A C 1
ATOM 1984 O O . GLU A 1 259 ? -12.285 27.171 0.640 1.00 56.50 259 GLU A O 1
ATOM 1989 N N . ASP A 1 260 ? -12.554 26.289 -1.406 1.00 68.38 260 ASP A N 1
ATOM 1990 C CA . ASP A 1 260 ? -13.317 27.422 -1.955 1.00 68.38 260 ASP A CA 1
ATOM 1991 C C . ASP A 1 260 ? -14.227 27.010 -3.139 1.00 68.38 260 ASP A C 1
ATOM 1993 O O . ASP A 1 260 ? -13.830 27.083 -4.310 1.00 68.38 260 ASP A O 1
ATOM 1997 N N . PRO A 1 261 ? -15.475 26.581 -2.870 1.00 67.44 261 PRO A N 1
ATOM 1998 C CA . PRO A 1 261 ? -16.395 26.109 -3.903 1.00 67.44 261 PRO A CA 1
ATOM 1999 C C . PRO A 1 261 ? -16.767 27.181 -4.936 1.00 67.44 261 PRO A C 1
ATOM 2001 O O . PRO A 1 261 ? -17.040 26.854 -6.089 1.00 67.44 261 PRO A O 1
ATOM 2004 N N . GLN A 1 262 ? -16.812 28.457 -4.540 1.00 74.88 262 GLN A N 1
ATOM 2005 C CA . GLN A 1 262 ? -17.295 29.527 -5.414 1.00 74.88 262 GLN A CA 1
ATOM 2006 C C . GLN A 1 262 ? -16.231 29.930 -6.437 1.00 74.88 262 GLN A C 1
ATOM 2008 O O . GLN A 1 262 ? -16.546 30.122 -7.614 1.00 74.88 262 GLN A O 1
ATOM 2013 N N . THR A 1 263 ? -14.967 30.002 -6.016 1.00 72.88 263 THR A N 1
ATOM 2014 C CA . THR A 1 263 ? -13.847 30.258 -6.930 1.00 72.88 263 THR A CA 1
ATOM 2015 C C . THR A 1 263 ? -13.656 29.099 -7.908 1.00 72.88 263 THR A C 1
ATOM 2017 O O . THR A 1 263 ? -13.466 29.340 -9.102 1.00 72.88 263 THR A O 1
ATOM 2020 N N . GLN A 1 264 ? -13.807 27.852 -7.448 1.00 68.44 264 GLN A N 1
ATOM 2021 C CA . GLN A 1 264 ? -13.748 26.673 -8.319 1.00 68.44 264 GLN A CA 1
ATOM 2022 C C . GLN A 1 264 ? -14.875 26.665 -9.364 1.00 68.44 264 GLN A C 1
ATOM 2024 O O . GLN A 1 264 ? -14.605 26.442 -10.542 1.00 68.44 264 GLN A O 1
ATOM 2029 N N . LYS A 1 265 ? -16.119 26.993 -8.982 1.00 75.69 265 LYS A N 1
ATOM 2030 C CA . LYS A 1 265 ? -17.241 27.123 -9.933 1.00 75.69 265 LYS A CA 1
ATOM 2031 C C . LYS A 1 265 ? -16.953 28.137 -11.040 1.00 75.69 265 LYS A C 1
ATOM 2033 O O . LYS A 1 265 ? -17.131 27.831 -12.214 1.00 75.69 265 LYS A O 1
ATOM 2038 N N . ASN A 1 266 ? -16.454 29.322 -10.685 1.00 75.25 266 ASN A N 1
ATOM 2039 C CA . ASN A 1 266 ? -16.148 30.368 -11.666 1.00 75.25 266 ASN A CA 1
ATOM 2040 C C . ASN A 1 266 ? -15.056 29.932 -12.665 1.00 75.25 266 ASN A C 1
ATOM 2042 O O . ASN A 1 266 ? -15.129 30.249 -13.856 1.00 75.25 266 ASN A O 1
ATOM 2046 N N . GLN A 1 267 ? -14.053 29.184 -12.197 1.00 68.50 267 GLN A N 1
ATOM 2047 C CA . GLN A 1 267 ? -13.003 28.626 -13.053 1.00 68.50 267 GLN A CA 1
ATOM 2048 C C . GLN A 1 267 ? -13.556 27.554 -13.996 1.00 68.50 267 GLN A C 1
ATOM 2050 O O . GLN A 1 267 ? -13.314 27.630 -15.200 1.00 68.50 267 GLN A O 1
ATOM 2055 N N . ILE A 1 268 ? -14.364 26.622 -13.480 1.00 70.88 268 ILE A N 1
ATOM 2056 C CA . ILE A 1 268 ? -15.009 25.581 -14.289 1.00 70.88 268 ILE A CA 1
ATOM 2057 C C . ILE A 1 268 ? -15.901 26.207 -15.366 1.00 70.88 268 ILE A C 1
ATOM 2059 O O . ILE A 1 268 ? -15.830 25.816 -16.526 1.00 70.88 268 ILE A O 1
ATOM 2063 N N . GLN A 1 269 ? -16.688 27.228 -15.028 1.00 72.25 269 GLN A N 1
ATOM 2064 C CA . GLN A 1 269 ? -17.537 27.924 -16.000 1.00 72.25 269 GLN A CA 1
ATOM 2065 C C . GLN A 1 269 ? -16.727 28.619 -17.099 1.00 72.25 269 GLN A C 1
ATOM 2067 O O . GLN A 1 269 ? -17.144 28.636 -18.256 1.00 72.25 269 GLN A O 1
ATOM 2072 N N . THR A 1 270 ? -15.552 29.153 -16.760 1.00 73.12 270 THR A N 1
ATOM 2073 C CA . THR A 1 270 ? -14.634 29.739 -17.747 1.00 73.12 270 THR A CA 1
ATOM 2074 C C . THR A 1 270 ? -14.039 28.662 -18.657 1.00 73.12 270 THR A C 1
ATOM 2076 O O . THR A 1 270 ? -13.885 28.891 -19.853 1.00 73.12 270 THR A O 1
ATOM 2079 N N . TRP A 1 271 ? -13.739 27.478 -18.116 1.00 72.75 271 TRP A N 1
ATOM 2080 C CA . TRP A 1 271 ? -13.255 26.332 -18.888 1.00 72.75 271 TRP A CA 1
ATOM 2081 C C . TRP A 1 271 ? -14.324 25.767 -19.815 1.00 72.75 271 TRP A C 1
ATOM 2083 O O . TRP A 1 271 ? -14.048 25.561 -20.988 1.00 72.75 271 TRP A O 1
ATOM 2093 N N . ILE A 1 272 ? -15.553 25.581 -19.331 1.00 74.75 272 ILE A N 1
ATOM 2094 C CA . ILE A 1 272 ? -16.682 25.057 -20.115 1.00 74.75 272 ILE A CA 1
ATOM 2095 C C . ILE A 1 272 ? -16.882 25.846 -21.414 1.00 74.75 272 ILE A C 1
ATOM 2097 O O . ILE A 1 272 ? -17.133 25.258 -22.460 1.00 74.75 272 ILE A O 1
ATOM 2101 N N . GLN A 1 273 ? -16.705 27.169 -21.375 1.00 75.31 273 GLN A N 1
ATOM 2102 C CA . GLN A 1 273 ? -16.840 28.037 -22.551 1.00 75.31 273 GLN A CA 1
ATOM 2103 C C . GLN A 1 273 ? -15.767 27.806 -23.633 1.00 75.31 273 GLN A C 1
ATOM 2105 O O . GLN A 1 273 ? -15.908 28.316 -24.743 1.00 75.31 273 GLN A O 1
ATOM 2110 N N . GLN A 1 274 ? -14.697 27.069 -23.325 1.00 72.56 274 GLN A N 1
ATOM 2111 C CA . GLN A 1 274 ? -13.582 26.786 -24.235 1.00 72.56 274 GLN A CA 1
ATOM 2112 C C . GLN A 1 274 ? -13.727 25.445 -24.970 1.00 72.56 274 GLN A C 1
ATOM 2114 O O . GLN A 1 274 ? -12.964 25.191 -25.901 1.00 72.56 274 GLN A O 1
ATOM 2119 N N . PHE A 1 275 ? -14.694 24.606 -24.586 1.00 72.31 275 PHE A N 1
ATOM 2120 C CA . PHE A 1 275 ? -14.881 23.262 -25.137 1.00 72.31 275 PHE A CA 1
ATOM 2121 C C . PHE A 1 275 ? -16.210 23.130 -25.881 1.00 72.31 275 PHE A C 1
ATOM 2123 O O . PHE A 1 275 ? -17.205 23.775 -25.551 1.00 72.31 275 PHE A O 1
ATOM 2130 N N . SER A 1 276 ? -16.234 22.278 -26.908 1.00 77.12 276 SER A N 1
ATOM 2131 C CA . SER A 1 276 ? -17.473 21.951 -27.615 1.00 77.12 276 SER A CA 1
ATOM 2132 C C . SER A 1 276 ? -18.360 21.021 -26.780 1.00 77.12 276 SER A C 1
ATOM 2134 O O . SER A 1 276 ? -17.883 20.287 -25.917 1.00 77.12 276 SER A O 1
ATOM 2136 N N . THR A 1 277 ? -19.662 20.994 -27.074 1.00 72.19 277 THR A N 1
ATOM 2137 C CA . THR A 1 277 ? -20.627 20.080 -26.437 1.00 72.19 277 THR A CA 1
ATOM 2138 C C . THR A 1 277 ? -20.169 18.619 -26.475 1.00 72.19 277 THR A C 1
ATOM 2140 O O . THR A 1 277 ? -20.283 17.913 -25.480 1.00 72.19 277 THR A O 1
ATOM 2143 N N . GLU A 1 278 ? -19.621 18.170 -27.604 1.00 72.62 278 GLU A N 1
ATOM 2144 C CA . GLU A 1 278 ? -19.154 16.791 -27.785 1.00 72.62 278 GLU A CA 1
ATOM 2145 C C . GLU A 1 278 ? -17.905 16.492 -26.945 1.00 72.62 278 GLU A C 1
ATOM 2147 O O . GLU A 1 278 ? -17.807 15.430 -26.338 1.00 72.62 278 GLU A O 1
ATOM 2152 N N . GLN A 1 279 ? -16.987 17.457 -26.830 1.00 71.62 279 GLN A N 1
ATOM 2153 C CA . GLN A 1 279 ? -15.814 17.339 -25.959 1.00 71.62 279 GLN A CA 1
ATOM 2154 C C . GLN A 1 279 ? -16.213 17.289 -24.483 1.00 71.62 279 GLN A C 1
ATOM 2156 O O . GLN A 1 279 ? -15.662 16.497 -23.724 1.00 71.62 279 GLN A O 1
ATOM 2161 N N . LEU A 1 280 ? -17.192 18.100 -24.080 1.00 73.19 280 LEU A N 1
ATOM 2162 C CA . LEU A 1 280 ? -17.708 18.104 -22.715 1.00 73.19 280 LEU A CA 1
ATOM 2163 C C . LEU A 1 280 ? -18.398 16.781 -22.360 1.00 73.19 280 LEU A C 1
ATOM 2165 O O . LEU A 1 280 ? -18.182 16.277 -21.265 1.00 73.19 280 LEU A O 1
ATOM 2169 N N . LEU A 1 281 ? -19.165 16.185 -23.280 1.00 72.06 281 LEU A N 1
ATOM 2170 C CA . LEU A 1 281 ? -19.766 14.860 -23.079 1.00 72.06 281 LEU A CA 1
ATOM 2171 C C . LEU A 1 281 ? -18.694 13.771 -22.918 1.00 72.06 281 LEU A C 1
ATOM 2173 O O . LEU A 1 281 ? -18.719 13.048 -21.930 1.00 72.06 281 LEU A O 1
ATOM 2177 N N . GLN A 1 282 ? -17.684 13.740 -23.796 1.00 70.75 282 GLN A N 1
ATOM 2178 C CA . GLN A 1 282 ? -16.562 12.795 -23.678 1.00 70.75 282 GLN A CA 1
ATOM 2179 C C . GLN A 1 282 ? -15.773 12.966 -22.371 1.00 70.75 282 GLN A C 1
ATOM 2181 O O . GLN A 1 282 ? -15.264 11.995 -21.813 1.00 70.75 282 GLN A O 1
ATOM 2186 N N . MET A 1 283 ? -15.648 14.199 -21.873 1.00 69.75 283 MET A N 1
ATOM 2187 C CA . MET A 1 283 ? -15.034 14.457 -20.570 1.00 69.75 283 MET A CA 1
ATOM 2188 C C . MET A 1 283 ? -15.874 13.894 -19.421 1.00 69.75 283 MET A C 1
ATOM 2190 O O . MET A 1 283 ? -15.299 13.373 -18.469 1.00 69.75 283 MET A O 1
ATOM 2194 N N . LEU A 1 284 ? -17.206 13.978 -19.495 1.00 69.38 284 LEU A N 1
ATOM 2195 C CA . LEU A 1 284 ? -18.080 13.399 -18.474 1.00 69.38 284 LEU A CA 1
ATOM 2196 C C . LEU A 1 284 ? -18.065 11.873 -18.493 1.00 69.38 284 LEU A C 1
ATOM 2198 O O . LEU A 1 284 ? -18.013 11.278 -17.420 1.00 69.38 284 LEU A O 1
ATOM 2202 N N . ASP A 1 285 ? -18.031 11.255 -19.673 1.00 66.06 285 ASP A N 1
ATOM 2203 C CA . ASP A 1 285 ? -17.953 9.796 -19.802 1.00 66.06 285 ASP A CA 1
ATOM 2204 C C . ASP A 1 285 ? -16.679 9.259 -19.133 1.00 66.06 285 ASP A C 1
ATOM 2206 O O . ASP A 1 285 ? -16.736 8.348 -18.309 1.00 66.06 285 ASP A O 1
ATOM 2210 N N . ARG A 1 286 ? -15.536 9.923 -19.348 1.00 62.75 286 ARG A N 1
ATOM 2211 C CA . ARG A 1 286 ? -14.262 9.569 -18.694 1.00 62.75 286 ARG A CA 1
ATOM 2212 C C . ARG A 1 286 ? -14.262 9.769 -17.181 1.00 62.75 286 ARG A C 1
ATOM 2214 O O . ARG A 1 286 ? -13.557 9.057 -16.474 1.00 62.75 286 ARG A O 1
ATOM 2221 N N . LEU A 1 287 ? -15.026 10.736 -16.670 1.00 60.16 287 LEU A N 1
ATOM 2222 C CA . LEU A 1 287 ? -15.162 10.947 -15.225 1.00 60.16 287 LEU A CA 1
ATOM 2223 C C . LEU A 1 287 ? -15.961 9.821 -14.548 1.00 60.16 287 LEU A C 1
ATOM 2225 O O . LEU A 1 287 ? -15.833 9.658 -13.338 1.00 60.16 287 LEU A O 1
ATOM 2229 N N . PHE A 1 288 ? -16.754 9.054 -15.307 1.00 52.44 288 PHE A N 1
ATOM 2230 C CA . PHE A 1 288 ? -17.578 7.950 -14.805 1.00 52.44 288 PHE A CA 1
ATOM 2231 C C . PHE A 1 288 ? -17.054 6.558 -15.187 1.00 52.44 288 PHE A C 1
ATOM 2233 O O . PHE A 1 288 ? -17.295 5.622 -14.432 1.00 52.44 288 PHE A O 1
ATOM 2240 N N . GLU A 1 289 ? -16.288 6.402 -16.273 1.00 45.19 289 GLU A N 1
ATOM 2241 C CA . GLU A 1 289 ? -15.583 5.143 -16.589 1.00 45.19 289 GLU A CA 1
ATOM 2242 C C . GLU A 1 289 ? -14.579 4.759 -15.488 1.00 45.19 289 GLU A C 1
ATOM 2244 O O . GLU A 1 289 ? -14.432 3.584 -15.171 1.00 45.19 289 GLU A O 1
ATOM 2249 N N . ILE A 1 290 ? -13.979 5.747 -14.813 1.00 39.62 290 ILE A N 1
ATOM 2250 C CA . ILE A 1 290 ? -13.079 5.527 -13.667 1.00 39.62 290 ILE A CA 1
ATOM 2251 C C . ILE A 1 290 ? -13.843 5.046 -12.411 1.00 39.62 290 ILE A C 1
ATOM 2253 O O . ILE A 1 290 ? -13.262 4.394 -11.549 1.00 39.62 290 ILE A O 1
ATOM 2257 N N . ASP A 1 291 ? -15.148 5.325 -12.310 1.00 38.09 291 ASP A N 1
ATOM 2258 C CA . ASP A 1 291 ? -16.003 4.884 -11.196 1.00 38.09 291 ASP A CA 1
ATOM 2259 C C . ASP A 1 291 ? -16.741 3.556 -11.501 1.00 38.09 291 ASP A C 1
ATOM 2261 O O . ASP A 1 291 ? -17.193 2.893 -10.569 1.00 38.09 291 ASP A O 1
ATOM 2265 N N . ALA A 1 292 ? -16.887 3.158 -12.774 1.00 34.84 292 ALA A N 1
ATOM 2266 C CA . ALA A 1 292 ? -17.660 1.979 -13.194 1.00 34.84 292 ALA A CA 1
ATOM 2267 C C . ALA A 1 292 ? -16.860 0.660 -13.212 1.00 34.84 292 ALA A C 1
ATOM 2269 O O . ALA A 1 292 ? -17.459 -0.410 -13.145 1.00 34.84 292 ALA A O 1
ATOM 2270 N N . GLU A 1 293 ? -15.523 0.703 -13.230 1.00 31.44 293 GLU A N 1
ATOM 2271 C CA . GLU A 1 293 ? -14.688 -0.498 -13.017 1.00 31.44 293 GLU A CA 1
ATOM 2272 C C . GLU A 1 293 ? -14.673 -0.973 -11.548 1.00 31.44 293 GLU A C 1
ATOM 2274 O O . GLU A 1 293 ? -14.041 -1.978 -11.216 1.00 31.44 293 GLU A O 1
ATOM 2279 N N . ILE A 1 294 ? -15.420 -0.297 -10.667 1.00 37.56 294 ILE A N 1
ATOM 2280 C CA . ILE A 1 294 ? -15.649 -0.686 -9.274 1.00 37.56 294 ILE A CA 1
ATOM 2281 C C . ILE A 1 294 ? -17.155 -0.930 -9.059 1.00 37.56 294 ILE A C 1
ATOM 2283 O O . ILE A 1 294 ? -17.808 -0.232 -8.288 1.00 37.56 294 ILE A O 1
ATOM 2287 N N . ASP A 1 295 ? -17.726 -1.927 -9.742 1.00 29.06 295 ASP A N 1
ATOM 2288 C CA . ASP A 1 295 ? -19.017 -2.515 -9.351 1.00 29.06 295 ASP A CA 1
ATOM 2289 C C . ASP A 1 295 ? -18.969 -4.055 -9.504 1.00 29.06 295 ASP A C 1
ATOM 2291 O O . ASP A 1 295 ? -18.913 -4.571 -10.624 1.00 29.06 295 ASP A O 1
ATOM 2295 N N . PRO A 1 296 ? -18.929 -4.840 -8.406 1.00 42.22 296 PRO A N 1
ATOM 2296 C CA . PRO A 1 296 ? -18.855 -6.294 -8.454 1.00 42.22 296 PRO A CA 1
ATOM 2297 C C . PRO A 1 296 ? -20.269 -6.877 -8.507 1.00 42.22 296 PRO A C 1
ATOM 2299 O O . PRO A 1 296 ? -20.727 -7.527 -7.569 1.00 42.22 296 PRO A O 1
ATOM 2302 N N . ALA A 1 297 ? -20.992 -6.643 -9.593 1.00 40.56 297 ALA A N 1
ATOM 2303 C CA . ALA A 1 297 ? -22.287 -7.278 -9.785 1.00 40.56 297 ALA A CA 1
ATOM 2304 C C . ALA A 1 297 ? -22.631 -7.368 -11.267 1.00 40.56 297 ALA A C 1
ATOM 2306 O O . ALA A 1 297 ? -23.395 -6.559 -11.764 1.00 40.56 297 ALA A O 1
ATOM 2307 N N . GLU A 1 298 ? -22.068 -8.365 -11.954 1.00 37.69 298 GLU A N 1
ATOM 2308 C CA . GLU A 1 298 ? -22.768 -9.156 -12.980 1.00 37.69 298 GLU A CA 1
ATOM 2309 C C . GLU A 1 298 ? -21.817 -10.211 -13.568 1.00 37.69 298 GLU A C 1
ATOM 2311 O O . GLU A 1 298 ? -21.105 -9.989 -14.538 1.00 37.69 298 GLU A O 1
ATOM 2316 N N . THR A 1 299 ? -21.802 -11.402 -12.969 1.00 32.62 299 THR A N 1
ATOM 2317 C CA . THR A 1 299 ? -21.528 -12.650 -13.701 1.00 32.62 299 THR A CA 1
ATOM 2318 C C . THR A 1 299 ? -22.398 -13.758 -13.112 1.00 32.62 299 THR A C 1
ATOM 2320 O O . THR A 1 299 ? -22.018 -14.468 -12.183 1.00 32.62 299 THR A O 1
ATOM 2323 N N . THR A 1 300 ? -23.604 -13.874 -13.662 1.00 35.88 300 THR A N 1
ATOM 2324 C CA . THR A 1 300 ? -24.258 -15.177 -13.860 1.00 35.88 300 THR A CA 1
ATOM 2325 C C . THR A 1 300 ? -24.070 -15.592 -15.303 1.00 35.88 300 THR A C 1
ATOM 2327 O O . THR A 1 300 ? -24.184 -14.693 -16.165 1.00 35.88 300 THR A O 1
#

Foldseek 3Di:
DDFQKDKDFPLLLLLLLLVLLLVVQVVCVVVVNDDPCVSVVSVVLSVLSVVCCVVLPNPPPCDPVNSQLSNVQSLLAPNVVSVVVNCCQQVVDADPDSVRCSVRRRRPDMDMGRGHLLLLQLLLLVCLLVPPDDDPVVNVVSVVLSVVSVVVSVVSCVVVVHDCVVNNVSSNVVSVPDDSVRSVVVNVVSDPPVVPDDDPDPDPDDPPQDQDLLLLLLLLLVCCLPPHDDDPVLVVVSVVVNVVSVVVVVVCVVSVVHVDSVVSSVVSVVVSVVDDNVVSSVVNVVSCVVVVVPDPDDDD

Radius of gyration: 23.09 Å; chains: 1; bounding box: 54×47×52 Å

Sequence (300 aa):
MSIPHVMAPRLLLFICAARVLYRSSQALLEAGSLEADLPVAIEEARQQAEIKWASGAADPSVSVAEERILMDSLLLTPPSEVLGLIQDWIDDGTGPDLEVFLTQADPSQTGILRLPKLVVCPEALKQVIERIPFESEDLAPLQANWQQMEARLSTVAAQQQMDPRPLRAKVAAALAQLSPEALLLLVQDYGLEESMQPEPDPQPQQNTLNVVGPLLFLEIADHLLGSATLTPDQQLDLQTNRGKAEAKLRAMQKLGRIEDPQTQKNQIQTWIQQFSTEQLLQMLDRLFEIDAEIDPAETT